Protein AF-A0A2N5ZI52-F1 (afdb_monomer_lite)

Radius of gyration: 26.98 Å; chains: 1; bounding box: 68×23×86 Å

Sequence (279 aa):
MKSDIKTSFKELISFKKKMEFLQNIEIAVKAGRAFNKVAAIAGNAKFKELIDKGYMISEAMMISGHISKKDRDYLLPFENSGRLHEGIISLKQKLQNDHKSIIDLISGLAYPAFLAIAFTIINLAVNLFVYGLTFSGIINAIKSLFFSAIVFFFVFLAFNNIIQKFRKINDTLVVMHNSIITANSFNDMKRILNLRNATDYTSAAVESHLPTTMVTSISSGELSGELESTLKRLISINNQEMMTTMKATTKITGIVIYIIIALIYAAKIFSSWAGMLSF

Foldseek 3Di:
DVVVVVVVVVVVVLLVLLLCLLVLLLVCVVVVHDVLVSVVSSVQPQLNVCVVVVDQNLVSCCVSPSDDPVLSVQQVVCSVVVNSSVSSVVSSVVSVVVVVLVVLVVVLVVVVVVVLVVVLVVLLVVLCVPVPPDPVSVVVSVVLSVVSVVLVVVLVVVLVVVVVVVVVVVVVVCVVLCLLPPVQNPVLVVVLVVCPVDPDSLVSNVVSVHDPVLSVLCVVCVVVVNNVVSSVVVVVVSVVVSVVVSVVVSVVSSVVSVVSSVVSVVVVVVVVVVVVVVD

Secondary structure (DSSP, 8-state):
-HHHHHHHHHHHHHHHHHHHHHHHHHHHHHTT--HHHHHHHTT-HHHHHHHHTT--HHHHHHHTTSS-HHHHHHHHHHHHTT-HHHHHHHHHHHHHHHHHHHHHHHHHHHHHHHHHHHHHHHHHHHHHHHSTT-HHHHHHHHHHHHHHHHHHHHHHHHHHHHHHHHHHHHHHHHHHHHIIIIIIIIHHHHHHHH-TT-S-HHHHHHHTT--HHHHHHHHHHHHTT-HHHHHHHHHHHHHHHHHHHHHHHHHHHHHHHHHHHHHHHHHHHHHHHHHHHT-

Organism: Muiribacterium halophilum (NCBI:txid2053465)

Structure (mmCIF, N/CA/C/O backbone):
data_AF-A0A2N5ZI52-F1
#
_entry.id   AF-A0A2N5ZI52-F1
#
loop_
_atom_site.group_PDB
_atom_site.id
_atom_site.type_symbol
_atom_site.label_atom_id
_atom_site.label_alt_id
_atom_site.label_comp_id
_atom_site.label_asym_id
_atom_site.label_entity_id
_atom_site.label_seq_id
_atom_site.pdbx_PDB_ins_code
_atom_site.Cartn_x
_atom_site.Cartn_y
_atom_site.Cartn_z
_atom_site.occupancy
_atom_site.B_iso_or_equiv
_atom_site.auth_seq_id
_atom_site.auth_comp_id
_atom_site.auth_asym_id
_atom_site.auth_atom_id
_atom_site.pdbx_PDB_model_num
ATOM 1 N N . MET A 1 1 ? 3.326 -8.849 -16.132 1.00 40.06 1 MET A N 1
ATOM 2 C CA . MET A 1 1 ? 3.323 -7.469 -16.689 1.00 40.06 1 MET A CA 1
ATOM 3 C C . MET A 1 1 ? 1.931 -6.927 -17.028 1.00 40.06 1 MET A C 1
ATOM 5 O O . MET A 1 1 ? 1.487 -6.039 -16.314 1.00 40.06 1 MET A O 1
ATOM 9 N N . LYS A 1 2 ? 1.187 -7.430 -18.038 1.00 38.19 2 LYS A N 1
ATOM 10 C CA . LYS A 1 2 ? -0.237 -7.029 -18.221 1.00 38.19 2 LYS A CA 1
ATOM 11 C C . LYS A 1 2 ? -1.103 -7.372 -16.996 1.00 38.19 2 LYS A C 1
ATOM 13 O O . LYS A 1 2 ? -2.087 -6.681 -16.759 1.00 38.19 2 LYS A O 1
ATOM 18 N N . SER A 1 3 ? -0.729 -8.407 -16.234 1.00 41.41 3 SER A N 1
ATOM 19 C CA . SER A 1 3 ? -1.341 -8.752 -14.946 1.00 41.41 3 SER A CA 1
ATOM 20 C C . SER A 1 3 ? -1.108 -7.659 -13.906 1.00 41.41 3 SER A C 1
ATOM 22 O O . SER A 1 3 ? -2.075 -7.139 -13.381 1.00 41.41 3 SER A O 1
ATOM 24 N N . ASP A 1 4 ? 0.139 -7.245 -13.678 1.00 47.56 4 ASP A N 1
ATOM 25 C CA . ASP A 1 4 ? 0.514 -6.449 -12.499 1.00 47.56 4 ASP A CA 1
ATOM 26 C C . ASP A 1 4 ? 0.038 -4.997 -12.599 1.00 47.56 4 ASP A C 1
ATOM 28 O O . ASP A 1 4 ? -0.471 -4.445 -11.629 1.00 47.56 4 ASP A O 1
ATOM 32 N N . ILE A 1 5 ? 0.080 -4.411 -13.801 1.00 53.12 5 ILE A N 1
ATOM 33 C CA . ILE A 1 5 ? -0.480 -3.072 -14.052 1.00 53.12 5 ILE A CA 1
ATOM 34 C C . ILE A 1 5 ? -2.014 -3.097 -13.959 1.00 53.12 5 ILE A C 1
ATOM 36 O O . ILE A 1 5 ? -2.619 -2.176 -13.404 1.00 53.12 5 ILE A O 1
ATOM 40 N N . LYS A 1 6 ? -2.665 -4.166 -14.451 1.00 59.94 6 LYS A N 1
ATOM 41 C CA . LYS A 1 6 ? -4.112 -4.356 -14.250 1.00 59.94 6 LYS A CA 1
ATOM 42 C C . LYS A 1 6 ? -4.449 -4.515 -12.770 1.00 59.94 6 LYS A C 1
ATOM 44 O O . LYS A 1 6 ? -5.477 -3.995 -12.344 1.00 59.94 6 LYS A O 1
ATOM 49 N N . THR A 1 7 ? -3.604 -5.201 -12.001 1.00 64.94 7 THR A N 1
ATOM 50 C CA . THR A 1 7 ? -3.777 -5.363 -10.555 1.00 64.94 7 THR A CA 1
ATOM 51 C C . THR A 1 7 ? -3.717 -4.007 -9.862 1.00 64.94 7 THR A C 1
ATOM 53 O O . THR A 1 7 ? -4.656 -3.681 -9.146 1.00 64.94 7 THR A O 1
ATOM 56 N N . SER A 1 8 ? -2.737 -3.153 -10.177 1.00 66.75 8 SER A N 1
ATOM 57 C CA . SER A 1 8 ? -2.644 -1.810 -9.585 1.00 66.75 8 SER A CA 1
ATOM 58 C C . SER A 1 8 ? -3.844 -0.918 -9.923 1.00 66.75 8 SER A C 1
ATOM 60 O O . SER A 1 8 ? -4.396 -0.275 -9.038 1.00 66.75 8 SER A O 1
ATOM 62 N N . PHE A 1 9 ? -4.335 -0.910 -11.169 1.00 70.00 9 PHE A N 1
ATOM 63 C CA . PHE A 1 9 ? -5.547 -0.145 -11.509 1.00 70.00 9 PHE A CA 1
ATOM 64 C C . PHE A 1 9 ? -6.806 -0.684 -10.820 1.00 70.00 9 PHE A C 1
ATOM 66 O O . PHE A 1 9 ? -7.658 0.084 -10.367 1.00 70.00 9 PHE A O 1
ATOM 73 N N . LYS A 1 10 ? -6.929 -2.010 -10.712 1.00 78.62 10 LYS A N 1
ATOM 74 C CA . LYS A 1 10 ? -8.026 -2.648 -9.980 1.00 78.62 10 LYS A CA 1
ATOM 75 C C . LYS A 1 10 ? -7.961 -2.310 -8.488 1.00 78.62 10 LYS A C 1
ATOM 77 O O . LYS A 1 10 ? -9.002 -2.046 -7.891 1.00 78.62 10 LYS A O 1
ATOM 82 N N . GLU A 1 11 ? -6.764 -2.254 -7.912 1.00 75.44 11 GLU A N 1
ATOM 83 C CA . GLU A 1 11 ? -6.517 -1.812 -6.537 1.00 75.44 11 GLU A CA 1
ATOM 84 C C . GLU A 1 11 ? -6.897 -0.340 -6.334 1.00 75.44 11 GLU A C 1
ATOM 86 O O . GLU A 1 11 ? -7.545 -0.034 -5.338 1.00 75.44 11 GLU A O 1
ATOM 91 N N . LEU A 1 12 ? -6.611 0.554 -7.291 1.00 75.12 12 LEU A N 1
ATOM 92 C CA . LEU A 1 12 ? -7.031 1.966 -7.240 1.00 75.12 12 LEU A CA 1
ATOM 93 C C . LEU A 1 12 ? -8.558 2.116 -7.205 1.00 75.12 12 LEU A C 1
ATOM 95 O O . LEU A 1 12 ? -9.111 2.832 -6.368 1.00 75.12 12 LEU A O 1
ATOM 99 N N . ILE A 1 13 ? -9.257 1.408 -8.094 1.00 81.19 13 ILE A N 1
ATOM 100 C CA . ILE A 1 13 ? -10.726 1.421 -8.136 1.00 81.19 13 ILE A CA 1
ATOM 101 C C . ILE A 1 13 ? -11.299 0.800 -6.855 1.00 81.19 13 ILE A C 1
ATOM 103 O O . ILE A 1 13 ? -12.263 1.319 -6.288 1.00 81.19 13 ILE A O 1
ATOM 107 N N . SER A 1 14 ? -10.697 -0.291 -6.373 1.00 85.38 14 SER A N 1
ATOM 108 C CA . SER A 1 14 ? -11.084 -0.940 -5.119 1.00 85.38 14 SER A CA 1
ATOM 109 C C . SER A 1 14 ? -10.871 -0.025 -3.913 1.00 85.38 14 SER A C 1
ATOM 111 O O . SER A 1 14 ? -11.716 0.005 -3.021 1.00 85.38 14 SER A O 1
ATOM 113 N N . PHE A 1 15 ? -9.779 0.742 -3.888 1.00 84.19 15 PHE A N 1
ATOM 114 C CA . PHE A 1 15 ? -9.484 1.710 -2.840 1.00 84.19 15 PHE A CA 1
ATOM 115 C C . PHE A 1 15 ? -10.550 2.804 -2.785 1.00 84.19 15 PHE A C 1
ATOM 117 O O . PHE A 1 15 ? -11.101 3.058 -1.715 1.00 84.19 15 PHE A O 1
ATOM 124 N N . LYS A 1 16 ? -10.908 3.395 -3.934 1.00 87.38 16 LYS A N 1
ATOM 125 C CA . LYS A 1 16 ? -11.962 4.419 -4.002 1.00 87.38 16 LYS A CA 1
ATOM 126 C C . LYS A 1 16 ? -13.287 3.901 -3.434 1.00 87.38 16 LYS A C 1
ATOM 128 O O . LYS A 1 16 ? -13.849 4.528 -2.541 1.00 87.38 16 LYS A O 1
ATOM 133 N N . LYS A 1 17 ? -13.732 2.718 -3.876 1.00 87.75 17 LYS A N 1
ATOM 134 C CA . LYS A 1 17 ? -14.964 2.080 -3.374 1.00 87.75 17 LYS A CA 1
ATOM 135 C C . LYS A 1 17 ? -14.910 1.813 -1.869 1.00 87.75 17 LYS A C 1
ATOM 137 O O . LYS A 1 17 ? -15.880 2.061 -1.160 1.00 87.75 17 LYS A O 1
ATOM 142 N N . LYS A 1 18 ? -13.766 1.336 -1.369 1.00 88.88 18 LYS A N 1
ATOM 143 C CA . LYS A 1 18 ? -13.543 1.092 0.062 1.00 88.88 18 LYS A CA 1
ATOM 144 C C . LYS A 1 18 ? -13.622 2.383 0.879 1.00 88.88 18 LYS A C 1
ATOM 146 O O . LYS A 1 18 ? -14.243 2.390 1.937 1.00 88.88 18 LYS A O 1
ATOM 151 N N . MET A 1 19 ? -13.037 3.474 0.386 1.00 90.06 19 MET A N 1
ATOM 152 C CA . MET A 1 19 ? -13.082 4.780 1.047 1.00 90.06 19 MET A CA 1
ATOM 153 C C . MET A 1 19 ? -14.486 5.385 1.060 1.00 90.06 19 MET A C 1
ATOM 155 O O . MET A 1 19 ? -14.905 5.889 2.099 1.00 90.06 19 MET A O 1
ATOM 159 N N . GLU A 1 20 ? -15.223 5.302 -0.050 1.00 88.38 20 GLU A N 1
ATOM 160 C CA . GLU A 1 20 ? -16.626 5.737 -0.126 1.00 88.38 20 GLU A CA 1
ATOM 161 C C . GLU A 1 20 ? -17.499 4.952 0.858 1.00 88.38 20 GLU A C 1
ATOM 163 O O . GLU A 1 20 ? -18.271 5.533 1.619 1.00 88.38 20 GLU A O 1
ATOM 168 N N . PHE A 1 21 ? -17.319 3.633 0.923 1.00 88.94 21 PHE A N 1
ATOM 169 C CA . PHE A 1 21 ? -18.036 2.797 1.878 1.00 88.94 21 PHE A CA 1
ATOM 170 C C . PHE A 1 21 ? -17.713 3.154 3.336 1.00 88.94 21 PHE A C 1
ATOM 172 O O . PHE A 1 21 ? -18.626 3.319 4.144 1.00 88.94 21 PHE A O 1
ATOM 179 N N . LEU A 1 22 ? -16.433 3.337 3.676 1.00 87.62 22 LEU A N 1
ATOM 180 C CA . LEU A 1 22 ? -16.022 3.761 5.018 1.00 87.62 22 LEU A CA 1
ATOM 181 C C . LEU A 1 22 ? -16.579 5.143 5.382 1.00 87.62 22 LEU A C 1
ATOM 183 O O . LEU A 1 22 ? -17.011 5.344 6.513 1.00 87.62 22 LEU A O 1
ATOM 187 N N . GLN A 1 23 ? -16.608 6.079 4.429 1.00 89.62 23 GLN A N 1
ATOM 188 C CA . GLN A 1 23 ? -17.207 7.403 4.606 1.00 89.62 23 GLN A CA 1
ATOM 189 C C . GLN A 1 23 ? -18.707 7.304 4.915 1.00 89.62 23 GLN A C 1
ATOM 191 O O . GLN A 1 23 ? -19.198 7.981 5.817 1.00 89.62 23 GLN A O 1
ATOM 196 N N . ASN A 1 24 ? -19.430 6.441 4.200 1.00 86.25 24 ASN A N 1
ATOM 197 C CA . ASN A 1 24 ? -20.860 6.228 4.410 1.00 86.25 24 ASN A CA 1
ATOM 198 C C . ASN A 1 24 ? -21.155 5.630 5.791 1.00 86.25 24 ASN A C 1
ATOM 200 O O . ASN A 1 24 ? -22.082 6.079 6.470 1.00 86.25 24 ASN A O 1
ATOM 204 N N . ILE A 1 25 ? -20.345 4.664 6.237 1.00 85.25 25 ILE A N 1
ATOM 205 C CA . ILE A 1 25 ? -20.469 4.099 7.586 1.00 85.25 25 ILE A CA 1
ATOM 206 C C . ILE A 1 25 ? -20.151 5.161 8.639 1.00 85.25 25 ILE A C 1
ATOM 208 O O . ILE A 1 25 ? -20.913 5.309 9.590 1.00 85.25 25 ILE A O 1
ATOM 212 N N . GLU A 1 26 ? -19.081 5.938 8.466 1.00 86.25 26 GLU A N 1
ATOM 213 C CA . GLU A 1 26 ? -18.709 7.008 9.395 1.00 86.25 26 GLU A CA 1
ATOM 214 C C . GLU A 1 26 ? -19.849 8.014 9.602 1.00 86.25 26 GLU A C 1
ATOM 216 O O . GLU A 1 26 ? -20.199 8.311 10.745 1.00 86.25 26 GLU A O 1
ATOM 221 N N . ILE A 1 27 ? -20.458 8.498 8.511 1.00 83.69 27 ILE A N 1
ATOM 222 C CA . ILE A 1 27 ? -21.592 9.435 8.554 1.00 83.69 27 ILE A CA 1
ATOM 223 C C . ILE A 1 27 ? -22.752 8.832 9.349 1.00 83.69 27 ILE A C 1
ATOM 225 O O . ILE A 1 27 ? -23.375 9.509 10.169 1.00 83.69 27 ILE A O 1
ATOM 229 N N . ALA A 1 28 ? -23.050 7.557 9.114 1.00 82.12 28 ALA A N 1
ATOM 230 C CA . ALA A 1 28 ? -24.196 6.907 9.720 1.00 82.12 28 ALA A CA 1
ATOM 231 C C . ALA A 1 28 ? -23.973 6.579 11.210 1.00 82.12 28 ALA A C 1
ATOM 233 O O . ALA A 1 28 ? -24.890 6.781 12.008 1.00 82.12 28 ALA A O 1
ATOM 234 N N . VAL A 1 29 ? -22.755 6.171 11.593 1.00 82.81 29 VAL A N 1
ATOM 235 C CA . VAL A 1 29 ? -22.349 5.981 12.997 1.00 82.81 29 VAL A CA 1
ATOM 236 C C . VAL A 1 29 ? -22.368 7.316 13.745 1.00 82.81 29 VAL A C 1
ATOM 238 O O . VAL A 1 29 ? -22.944 7.400 14.826 1.00 82.81 29 VAL A O 1
ATOM 241 N N . LYS A 1 30 ? -21.819 8.387 13.153 1.00 82.56 30 LYS A N 1
ATOM 242 C CA . LYS A 1 30 ? -21.813 9.733 13.753 1.00 82.56 30 LYS A CA 1
ATOM 243 C C . LYS A 1 30 ? -23.224 10.275 13.992 1.00 82.56 30 LYS A C 1
ATOM 245 O O . LYS A 1 30 ? -23.462 10.967 14.974 1.00 82.56 30 LYS A O 1
ATOM 250 N N . ALA A 1 31 ? -24.163 9.953 13.106 1.00 78.94 31 ALA A N 1
ATOM 251 C CA . ALA A 1 31 ? -25.555 10.371 13.223 1.00 78.94 31 ALA A CA 1
ATOM 252 C C . ALA A 1 31 ? -26.365 9.565 14.261 1.00 78.94 31 ALA A C 1
ATOM 254 O O . ALA A 1 31 ? -27.578 9.759 14.339 1.00 78.94 31 ALA A O 1
ATOM 255 N N . GLY A 1 32 ? -25.746 8.631 14.999 1.00 72.50 32 GLY A N 1
ATOM 256 C CA . GLY A 1 32 ? -26.434 7.778 15.975 1.00 72.50 32 GLY A CA 1
ATOM 257 C C 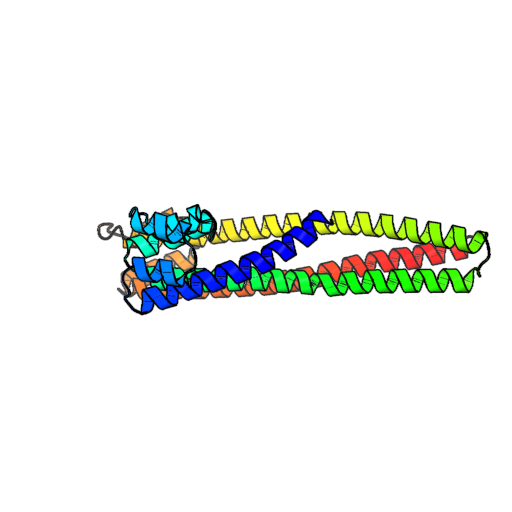. GLY A 1 32 ? -27.552 6.936 15.355 1.00 72.50 32 GLY A C 1
ATOM 258 O O . GLY A 1 32 ? -28.492 6.533 16.039 1.00 72.50 32 GLY A O 1
ATOM 259 N N . ARG A 1 33 ? -27.513 6.718 14.033 1.00 75.50 33 ARG A N 1
ATOM 260 C CA . ARG A 1 33 ? -28.570 5.986 13.336 1.00 75.50 33 ARG A CA 1
ATOM 261 C C . ARG A 1 33 ? -28.465 4.514 13.705 1.00 75.50 33 ARG A C 1
ATOM 263 O O . ARG A 1 33 ? -27.377 3.945 13.678 1.00 75.50 33 ARG A O 1
ATOM 270 N N . ALA A 1 34 ? -29.614 3.888 13.959 1.00 72.75 34 ALA A N 1
ATOM 271 C CA . ALA A 1 34 ? -29.700 2.439 14.094 1.00 72.75 34 ALA A CA 1
ATOM 272 C C . ALA A 1 34 ? -28.990 1.752 12.914 1.00 72.75 34 ALA A C 1
ATOM 274 O O . ALA A 1 34 ? -29.133 2.182 11.762 1.00 72.75 34 ALA A O 1
ATOM 275 N N . PHE A 1 35 ? -28.238 0.689 13.197 1.00 68.06 35 PHE A N 1
ATOM 276 C CA . PHE A 1 35 ? -27.351 0.025 12.237 1.00 68.06 35 PHE A CA 1
ATOM 277 C C . PHE A 1 35 ? -28.049 -0.417 10.940 1.00 68.06 35 PHE A C 1
ATOM 279 O O . PHE A 1 35 ? -27.462 -0.343 9.860 1.00 68.06 35 PHE A O 1
ATOM 286 N N . ASN A 1 36 ? -29.346 -0.715 10.996 1.00 64.31 36 ASN A N 1
ATOM 287 C CA . ASN A 1 36 ? -30.142 -1.081 9.820 1.00 64.31 36 ASN A CA 1
ATOM 288 C C . AS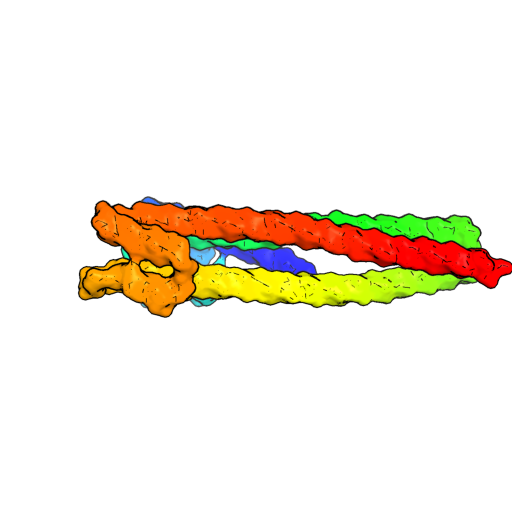N A 1 36 ? -30.249 0.071 8.796 1.00 64.31 36 ASN A C 1
ATOM 290 O O . ASN A 1 36 ? -30.361 -0.168 7.593 1.00 64.31 36 ASN A O 1
ATOM 294 N N . LYS A 1 37 ? -30.157 1.335 9.243 1.00 71.81 37 LYS A N 1
ATOM 295 C CA . LYS A 1 37 ? -30.068 2.512 8.359 1.00 71.81 37 LYS A CA 1
ATOM 296 C C . LYS A 1 37 ? -28.647 2.728 7.830 1.00 71.81 37 LYS A C 1
ATOM 298 O O . LYS A 1 37 ? -28.507 3.176 6.696 1.00 71.81 37 LYS A O 1
ATOM 303 N N . VAL A 1 38 ? -27.611 2.386 8.604 1.00 69.25 38 VAL A N 1
ATOM 304 C CA . VAL A 1 38 ? -26.196 2.435 8.174 1.00 69.25 38 VAL A CA 1
ATOM 305 C C . VAL A 1 38 ? -25.987 1.530 6.961 1.00 69.25 38 VAL A C 1
ATOM 307 O O . VAL A 1 38 ? -25.424 1.953 5.955 1.00 69.25 38 VAL A O 1
ATOM 310 N N . ALA A 1 39 ? -26.508 0.305 7.022 1.00 68.38 39 ALA A N 1
ATOM 311 C CA . ALA A 1 39 ? -26.328 -0.661 5.951 1.00 68.38 39 ALA A CA 1
ATOM 312 C C . ALA A 1 39 ? -27.108 -0.315 4.669 1.00 68.38 39 ALA A C 1
ATOM 314 O O . ALA A 1 39 ? -26.637 -0.597 3.568 1.00 68.38 39 ALA A O 1
ATOM 315 N N . ALA A 1 40 ? -28.255 0.364 4.793 1.00 74.75 40 ALA A N 1
ATOM 316 C CA . ALA A 1 40 ? -28.980 0.910 3.646 1.00 74.75 40 ALA A CA 1
ATOM 317 C C . ALA A 1 40 ? -28.204 2.051 2.957 1.00 74.75 40 ALA A C 1
ATOM 319 O O . ALA A 1 40 ? -28.142 2.095 1.732 1.00 74.75 40 ALA A O 1
ATOM 320 N N . ILE A 1 41 ? -27.564 2.938 3.732 1.00 74.00 41 ILE A N 1
ATOM 321 C CA . ILE A 1 41 ? -26.744 4.051 3.209 1.00 74.00 41 ILE A CA 1
ATOM 322 C C . ILE A 1 41 ? -25.458 3.537 2.555 1.00 74.00 41 ILE A C 1
ATOM 324 O O . ILE A 1 41 ? -24.986 4.096 1.569 1.00 74.00 41 ILE A O 1
ATOM 328 N N . ALA A 1 42 ? -24.903 2.443 3.072 1.00 72.88 42 ALA A N 1
ATOM 329 C CA . ALA A 1 42 ? -23.717 1.816 2.511 1.00 72.88 42 ALA A CA 1
ATOM 330 C C . ALA A 1 42 ? -23.952 1.180 1.123 1.00 72.88 42 ALA A C 1
ATOM 332 O O . ALA A 1 42 ? -22.987 0.811 0.457 1.00 72.88 42 ALA A O 1
ATOM 333 N N . GLY A 1 43 ? -25.212 1.057 0.678 1.00 77.94 43 GLY A N 1
ATOM 334 C CA . GLY A 1 43 ? -25.566 0.597 -0.668 1.00 77.94 43 GLY A CA 1
ATOM 335 C C . GLY A 1 43 ? -25.246 -0.876 -0.937 1.00 77.94 43 GLY A C 1
ATOM 336 O O . GLY A 1 43 ? -25.123 -1.271 -2.094 1.00 77.94 43 GLY A O 1
ATOM 337 N N . ASN A 1 44 ? -25.087 -1.696 0.108 1.00 85.12 44 ASN A N 1
ATOM 338 C CA . ASN A 1 44 ? -24.687 -3.095 -0.025 1.00 85.12 44 ASN A CA 1
ATOM 339 C C . ASN A 1 44 ? -25.671 -4.043 0.679 1.00 85.12 44 ASN A C 1
ATOM 341 O O . ASN A 1 44 ? -25.699 -4.134 1.907 1.00 85.12 44 ASN A O 1
ATOM 345 N N . ALA A 1 45 ? -26.447 -4.788 -0.115 1.00 88.81 45 ALA A N 1
ATOM 346 C CA . ALA A 1 45 ? -27.454 -5.725 0.386 1.00 88.81 45 ALA A CA 1
ATOM 347 C C . ALA A 1 45 ? -26.853 -6.844 1.253 1.00 88.81 45 ALA A C 1
ATOM 349 O O . ALA A 1 45 ? -27.408 -7.166 2.299 1.00 88.81 45 ALA A O 1
ATOM 350 N N . LYS A 1 46 ? -25.685 -7.378 0.867 1.00 92.31 46 LYS A N 1
ATOM 351 C CA . LYS A 1 46 ? -24.994 -8.435 1.619 1.00 92.31 46 LYS A CA 1
ATOM 352 C C . LYS A 1 46 ? -24.514 -7.930 2.980 1.00 92.31 46 LYS A C 1
ATOM 354 O O . LYS A 1 46 ? -24.647 -8.628 3.976 1.00 92.31 46 LYS A O 1
ATOM 359 N N . PHE A 1 47 ? -23.966 -6.715 3.034 1.00 90.69 47 PHE A N 1
ATOM 360 C CA . PHE A 1 47 ? -23.569 -6.087 4.295 1.00 90.69 47 PHE A CA 1
ATOM 361 C C . PHE A 1 47 ? -24.777 -5.899 5.218 1.00 90.69 47 PHE A C 1
ATOM 363 O O . PHE A 1 47 ? -24.707 -6.262 6.386 1.00 90.69 47 PHE A O 1
ATOM 370 N N . LYS A 1 48 ? -25.903 -5.412 4.682 1.00 90.19 48 LYS A N 1
ATOM 371 C CA . LYS A 1 48 ? -27.154 -5.271 5.436 1.00 90.19 48 LYS A CA 1
ATOM 372 C C . LYS A 1 48 ? -27.651 -6.594 6.002 1.00 90.19 48 LYS A C 1
ATOM 374 O O . LYS A 1 48 ? -27.909 -6.666 7.194 1.00 90.19 48 LYS A O 1
ATOM 379 N N . GLU A 1 49 ? -27.717 -7.631 5.176 1.00 92.75 49 GLU A N 1
ATOM 380 C CA . GLU A 1 49 ? -28.148 -8.963 5.602 1.00 92.75 49 GLU A CA 1
ATOM 381 C C . GLU A 1 49 ? -27.302 -9.498 6.771 1.00 92.75 49 GLU A C 1
ATOM 383 O O . GLU A 1 49 ? -27.830 -10.106 7.698 1.00 92.75 49 GLU A O 1
ATOM 388 N N . LEU A 1 50 ? -25.988 -9.251 6.758 1.00 94.25 50 LEU A N 1
ATOM 389 C CA . LEU A 1 50 ? -25.086 -9.663 7.837 1.00 94.25 50 LEU A CA 1
ATOM 390 C C . LEU A 1 50 ? -25.329 -8.869 9.127 1.00 94.25 50 LEU A C 1
ATOM 392 O O . LEU A 1 50 ? -25.345 -9.454 10.206 1.00 94.25 50 LEU A O 1
ATOM 396 N N . ILE A 1 51 ? -25.563 -7.561 9.030 1.00 92.38 51 ILE A N 1
ATOM 397 C CA . ILE A 1 51 ? -25.923 -6.739 10.194 1.00 92.38 51 ILE A CA 1
ATOM 398 C C . ILE A 1 51 ? -27.270 -7.178 10.779 1.00 92.38 51 ILE A C 1
ATOM 400 O O . ILE A 1 51 ? -27.378 -7.343 11.991 1.00 92.38 51 ILE A O 1
ATOM 404 N N . ASP A 1 52 ? -28.268 -7.445 9.931 1.00 89.50 52 ASP A N 1
ATOM 405 C CA . ASP A 1 52 ? -29.593 -7.918 10.353 1.00 89.50 52 ASP A CA 1
ATOM 406 C C . ASP A 1 52 ? -29.510 -9.295 11.051 1.00 89.50 52 ASP A C 1
ATOM 408 O O . ASP A 1 52 ? -30.299 -9.594 11.945 1.00 89.50 52 ASP A O 1
ATOM 412 N N . LYS A 1 53 ? -28.509 -10.115 10.699 1.00 94.06 53 LYS A N 1
ATOM 413 C CA . LYS A 1 53 ? -28.174 -11.388 11.366 1.00 94.06 53 LYS A CA 1
ATOM 414 C C . LYS A 1 53 ? -27.416 -11.222 12.694 1.00 94.06 53 LYS A C 1
ATOM 416 O O . LYS A 1 53 ? -27.091 -12.224 13.325 1.00 94.06 53 LYS A O 1
ATOM 421 N N . GLY A 1 54 ? -27.117 -9.993 13.117 1.00 94.12 54 GLY A N 1
ATOM 422 C CA . GLY A 1 54 ? -26.426 -9.701 14.375 1.00 94.12 54 GLY A CA 1
ATOM 423 C C . GLY A 1 54 ? -24.903 -9.832 14.313 1.00 94.12 54 GLY A C 1
ATOM 424 O O . GLY A 1 54 ? -24.256 -9.881 15.358 1.00 94.12 54 GLY A O 1
ATOM 425 N N . TYR A 1 55 ? -24.307 -9.890 13.117 1.00 93.62 55 TYR A N 1
ATOM 426 C CA . TYR A 1 55 ? -22.850 -9.851 13.003 1.00 93.62 55 TYR A CA 1
ATOM 427 C C . TYR A 1 55 ? -22.311 -8.484 13.427 1.00 93.62 55 TYR A C 1
ATOM 429 O O . TYR A 1 55 ? -22.900 -7.441 13.138 1.00 93.62 55 TYR A O 1
ATOM 437 N N . MET A 1 56 ? -21.126 -8.500 14.037 1.00 93.88 56 MET A N 1
ATOM 438 C CA . MET A 1 56 ? -20.317 -7.300 14.234 1.00 93.88 56 MET A CA 1
ATOM 439 C C . MET A 1 56 ? -20.059 -6.606 12.890 1.00 93.88 56 MET A C 1
ATOM 441 O O . MET A 1 56 ? -19.849 -7.259 11.866 1.00 93.88 56 MET A O 1
ATOM 445 N N . ILE A 1 57 ? -20.034 -5.278 12.889 1.00 92.62 57 ILE A N 1
ATOM 446 C CA . ILE A 1 57 ? -19.770 -4.439 11.724 1.00 92.62 57 ILE A CA 1
ATOM 447 C C . ILE A 1 57 ? -18.442 -4.802 11.089 1.00 92.62 57 ILE A C 1
ATOM 449 O O . ILE A 1 57 ? -18.402 -5.025 9.882 1.00 92.62 57 ILE A O 1
ATOM 453 N N . SER A 1 58 ? -17.367 -4.902 11.870 1.00 94.25 58 SER A N 1
ATOM 454 C CA . SER A 1 58 ? -16.050 -5.257 11.335 1.00 94.25 58 SER A CA 1
ATOM 455 C C . SER A 1 58 ? -16.081 -6.603 10.594 1.00 94.25 58 SER A C 1
ATOM 457 O O . SER A 1 58 ? -15.548 -6.716 9.486 1.00 94.25 58 SER A O 1
ATOM 459 N N . GLU A 1 59 ? -16.774 -7.600 11.146 1.00 95.81 59 GLU A N 1
ATOM 460 C CA . GLU A 1 59 ? -16.952 -8.921 10.538 1.00 95.81 59 GLU A CA 1
ATOM 461 C C . GLU A 1 59 ? -17.817 -8.850 9.270 1.00 95.81 59 GLU A C 1
ATOM 463 O O . GLU A 1 59 ? -17.438 -9.361 8.213 1.00 95.81 59 GLU A O 1
ATOM 468 N N . ALA A 1 60 ? -18.943 -8.135 9.325 1.00 94.81 60 ALA A N 1
ATOM 469 C CA . ALA A 1 60 ? -19.832 -7.940 8.188 1.00 94.81 60 ALA A CA 1
ATOM 470 C C . ALA A 1 60 ? -19.132 -7.212 7.023 1.00 94.81 60 ALA A C 1
ATOM 472 O O . ALA A 1 60 ? -19.312 -7.574 5.855 1.00 94.81 60 ALA A O 1
ATOM 473 N N . MET A 1 61 ? -18.283 -6.220 7.310 1.00 93.44 61 MET A N 1
ATOM 474 C CA . MET A 1 61 ? -17.471 -5.513 6.310 1.00 93.44 61 MET A CA 1
ATOM 475 C C . MET A 1 61 ? -16.451 -6.448 5.640 1.00 93.44 61 MET A C 1
ATOM 477 O O . MET A 1 61 ? -16.186 -6.323 4.441 1.00 93.44 61 MET A O 1
ATOM 481 N N . MET A 1 62 ? -15.885 -7.397 6.389 1.00 95.69 62 MET A N 1
ATOM 482 C CA . MET A 1 62 ? -14.954 -8.391 5.852 1.00 95.69 62 MET A CA 1
ATOM 483 C C . MET A 1 62 ? -15.678 -9.422 4.978 1.00 95.69 62 MET A C 1
ATOM 485 O O . MET A 1 62 ? -15.280 -9.643 3.835 1.00 95.69 62 MET A O 1
ATOM 489 N N . ILE A 1 63 ? -16.773 -10.016 5.465 1.00 94.56 63 ILE A N 1
ATOM 490 C CA . ILE A 1 63 ? -17.546 -11.039 4.734 1.00 94.56 63 ILE A CA 1
ATOM 491 C C . ILE A 1 63 ? -18.185 -10.453 3.461 1.00 94.56 63 ILE A C 1
ATOM 493 O O . ILE A 1 63 ? -18.312 -11.132 2.433 1.00 94.56 63 ILE A O 1
ATOM 497 N N . SER A 1 64 ? -18.570 -9.174 3.489 1.00 92.06 64 SER A N 1
ATOM 498 C CA . SER A 1 64 ? -19.037 -8.445 2.302 1.00 92.06 64 SER A CA 1
ATOM 499 C C . SER A 1 64 ? -17.909 -8.062 1.332 1.00 92.06 64 SER A C 1
ATOM 501 O O . SER A 1 64 ? -18.189 -7.574 0.238 1.00 92.06 64 SER A O 1
ATOM 503 N N . GLY A 1 65 ? -16.641 -8.300 1.685 1.00 90.56 65 GLY A N 1
ATOM 504 C CA . GLY A 1 65 ? -15.471 -8.069 0.833 1.00 90.56 65 GLY A CA 1
ATOM 505 C C . GLY A 1 65 ? -15.022 -6.609 0.748 1.00 90.56 65 GLY A C 1
ATOM 506 O O . GLY A 1 65 ? -14.321 -6.243 -0.192 1.00 90.56 65 GLY A O 1
ATOM 507 N N . HIS A 1 66 ? -15.450 -5.757 1.680 1.00 90.69 66 HIS A N 1
ATOM 508 C CA . HIS A 1 66 ? -15.155 -4.318 1.646 1.00 90.69 66 HIS A CA 1
ATOM 509 C C . HIS A 1 66 ? -13.844 -3.998 2.353 1.00 90.69 66 HIS A C 1
ATOM 511 O O . HIS A 1 66 ? -13.149 -3.044 2.001 1.00 90.69 66 HIS A O 1
ATOM 517 N N . ILE A 1 67 ? -13.476 -4.820 3.332 1.00 91.88 67 ILE A N 1
ATOM 518 C CA . ILE A 1 67 ? -12.204 -4.719 4.037 1.00 91.88 67 ILE A CA 1
ATOM 519 C C . ILE A 1 67 ? -11.503 -6.074 4.078 1.00 91.88 67 ILE A C 1
ATOM 521 O O . ILE A 1 67 ? -12.131 -7.123 3.940 1.00 91.88 67 ILE A O 1
ATOM 525 N N . SER A 1 68 ? -10.182 -6.048 4.244 1.00 91.19 68 SER A N 1
ATOM 526 C CA . SER A 1 68 ? -9.402 -7.272 4.418 1.00 91.19 68 SER A CA 1
ATOM 527 C C . SER A 1 68 ? -9.532 -7.801 5.849 1.00 91.19 68 SER A C 1
ATOM 529 O O . SER A 1 68 ? -9.905 -7.060 6.759 1.00 91.19 68 SER A O 1
ATOM 531 N N . LYS A 1 69 ? -9.138 -9.060 6.077 1.00 91.25 69 LYS A N 1
ATOM 532 C CA . LYS A 1 69 ? -9.047 -9.634 7.431 1.00 91.25 69 LYS A CA 1
ATOM 533 C C . LYS A 1 69 ? -8.169 -8.788 8.363 1.00 91.25 69 LYS A C 1
ATOM 535 O O . LYS A 1 69 ? -8.548 -8.535 9.497 1.00 91.25 69 LYS A O 1
ATOM 540 N N . LYS A 1 70 ? -7.048 -8.263 7.855 1.00 84.81 70 LYS A N 1
ATOM 541 C CA . LYS A 1 70 ? -6.144 -7.385 8.616 1.00 84.81 70 LYS A CA 1
ATOM 542 C C . LYS A 1 70 ? -6.838 -6.100 9.078 1.00 84.81 70 LYS A C 1
ATOM 544 O O . LYS A 1 70 ? -6.638 -5.656 10.201 1.00 84.81 70 LYS A O 1
ATOM 549 N N . ASP A 1 71 ? -7.653 -5.503 8.214 1.00 90.88 71 ASP A N 1
ATOM 550 C CA . ASP A 1 71 ? -8.404 -4.290 8.554 1.00 90.88 71 ASP A CA 1
ATOM 551 C C . ASP A 1 71 ? -9.554 -4.587 9.529 1.00 90.88 71 ASP A C 1
ATOM 553 O O . ASP A 1 71 ? -9.874 -3.754 10.373 1.00 90.88 71 ASP A O 1
ATOM 557 N N . ARG A 1 72 ? -10.157 -5.781 9.442 1.00 94.19 72 ARG A N 1
ATOM 558 C CA . ARG A 1 72 ? -11.135 -6.271 10.424 1.00 94.19 72 ARG A CA 1
ATOM 559 C C . ARG A 1 72 ? -10.495 -6.387 11.798 1.00 94.19 72 ARG A C 1
ATOM 561 O O . ARG A 1 72 ? -11.014 -5.825 12.757 1.00 94.19 72 ARG A O 1
ATOM 568 N N . ASP A 1 73 ? -9.351 -7.062 11.877 1.00 84.94 73 ASP A N 1
ATOM 569 C CA . ASP A 1 73 ? -8.607 -7.252 13.126 1.00 84.94 73 ASP A CA 1
ATOM 570 C C . ASP A 1 73 ? -8.183 -5.899 13.736 1.00 84.94 73 ASP A C 1
ATOM 572 O O . ASP A 1 73 ? -8.162 -5.745 14.954 1.00 84.94 73 ASP A O 1
ATOM 576 N N . TYR A 1 74 ? -7.932 -4.886 12.897 1.00 84.81 74 TYR A N 1
ATOM 577 C CA . TYR A 1 74 ? -7.676 -3.511 13.329 1.00 84.81 74 TYR A CA 1
ATOM 578 C C . TYR A 1 74 ? -8.910 -2.817 13.938 1.00 84.81 74 TYR A C 1
ATOM 580 O O . TYR A 1 74 ? -8.777 -2.075 14.909 1.00 84.81 74 TYR A O 1
ATOM 588 N N . LEU A 1 75 ? -10.111 -3.046 13.393 1.00 90.31 75 LEU A N 1
ATOM 589 C CA . LEU A 1 75 ? -11.357 -2.431 13.874 1.00 90.31 75 LEU A CA 1
ATOM 590 C C . LEU A 1 75 ? -11.943 -3.115 15.113 1.00 90.31 75 LEU A C 1
ATOM 592 O O . LEU A 1 75 ? -12.586 -2.446 15.923 1.00 90.31 75 LEU A O 1
ATOM 596 N N . LEU A 1 76 ? -11.715 -4.419 15.277 1.00 89.19 76 LEU A N 1
ATOM 597 C CA . LEU A 1 76 ? -12.328 -5.237 16.327 1.00 89.19 76 LEU A CA 1
ATOM 598 C C . LEU A 1 76 ? -12.202 -4.630 17.745 1.00 89.19 76 LEU A C 1
ATOM 600 O O . LEU A 1 76 ? -13.204 -4.571 18.459 1.00 89.19 76 LEU A O 1
ATOM 604 N N . PRO A 1 77 ? -11.041 -4.086 18.171 1.00 80.62 77 PRO A N 1
ATOM 605 C CA . PRO A 1 77 ? -10.912 -3.480 19.496 1.00 80.62 77 PRO A CA 1
ATOM 606 C C . PRO A 1 77 ? -11.718 -2.184 19.672 1.00 80.62 77 PRO A C 1
ATOM 608 O O . PRO A 1 77 ? -12.100 -1.850 20.793 1.00 80.62 77 PRO A O 1
ATOM 611 N N . PHE A 1 78 ? -11.945 -1.425 18.597 1.00 89.88 78 PHE A N 1
ATOM 612 C CA . PHE A 1 78 ? -12.765 -0.208 18.628 1.00 89.88 78 PHE A CA 1
ATOM 613 C C . PHE A 1 78 ? -14.244 -0.554 18.713 1.00 89.88 78 PHE A C 1
ATOM 615 O O . PHE A 1 78 ? -14.996 0.106 19.421 1.00 89.88 78 PHE A O 1
ATOM 622 N N . GLU A 1 79 ? -14.649 -1.616 18.025 1.00 91.31 79 GLU A N 1
ATOM 623 C CA . GLU A 1 79 ? -16.015 -2.111 18.085 1.00 91.31 79 GLU A CA 1
ATOM 624 C C . GLU A 1 79 ? -16.358 -2.647 19.480 1.00 91.31 79 GLU A C 1
ATOM 626 O O . GLU A 1 79 ? -17.331 -2.198 20.081 1.00 91.31 79 GLU A O 1
ATOM 631 N N . ASN A 1 80 ? -15.491 -3.490 20.052 1.00 88.12 80 ASN A N 1
ATOM 632 C CA . ASN A 1 80 ? -15.663 -4.037 21.403 1.00 88.12 80 ASN A CA 1
ATOM 633 C C . ASN A 1 80 ? -15.687 -2.967 22.507 1.00 88.12 80 ASN A C 1
ATOM 635 O O . ASN A 1 80 ? -16.234 -3.203 23.578 1.00 88.12 80 ASN A O 1
ATOM 639 N N . SER A 1 81 ? -15.089 -1.797 22.266 1.00 83.94 81 SER A N 1
ATOM 640 C CA . SER A 1 81 ? -15.060 -0.679 23.221 1.00 83.94 81 SER A CA 1
ATOM 641 C C . SER A 1 81 ? -16.139 0.377 22.965 1.00 83.94 81 SER A C 1
ATOM 643 O O . SER A 1 81 ? -16.138 1.414 23.624 1.00 83.94 81 SER A O 1
ATOM 645 N N . GLY A 1 82 ? -17.033 0.164 21.992 1.00 88.38 82 GLY A N 1
ATOM 646 C CA . GLY A 1 82 ? -18.042 1.156 21.603 1.00 88.38 82 GLY A CA 1
ATOM 647 C C . GLY A 1 82 ? -17.467 2.407 20.921 1.00 88.38 82 GLY A C 1
ATOM 648 O O . GLY A 1 82 ? -18.196 3.360 20.660 1.00 88.38 82 GLY A O 1
ATOM 649 N N . ARG A 1 83 ? -16.173 2.414 20.578 1.00 88.00 83 ARG A N 1
ATOM 650 C CA . ARG A 1 83 ? -15.450 3.521 19.922 1.00 88.00 83 ARG A CA 1
ATOM 651 C C . ARG A 1 83 ? -15.299 3.300 18.417 1.00 88.00 83 ARG A C 1
ATOM 653 O O . ARG A 1 83 ? -14.329 3.743 17.801 1.00 88.00 83 ARG A O 1
ATOM 660 N N . LEU A 1 84 ? -16.259 2.611 17.800 1.00 89.38 84 LEU A N 1
ATOM 661 C CA . LEU A 1 84 ? -16.197 2.218 16.390 1.00 89.38 84 LEU A CA 1
ATOM 662 C C . LEU A 1 84 ? -16.004 3.415 15.445 1.00 89.38 84 LEU A C 1
ATOM 664 O O . LEU A 1 84 ? -15.280 3.303 14.459 1.00 89.38 84 LEU A O 1
ATOM 668 N N . HIS A 1 85 ? -16.602 4.568 15.760 1.00 88.56 85 HIS A N 1
ATOM 669 C CA . HIS A 1 85 ? -16.432 5.798 14.981 1.00 88.56 85 HIS A CA 1
ATOM 670 C C . HIS A 1 85 ? -14.955 6.193 14.835 1.00 88.56 85 HIS A C 1
ATOM 672 O O . HIS A 1 85 ? -14.481 6.437 13.726 1.00 88.56 85 HIS A O 1
ATOM 678 N N . GLU A 1 86 ? -14.214 6.189 15.943 1.00 81.75 86 GLU A N 1
ATOM 67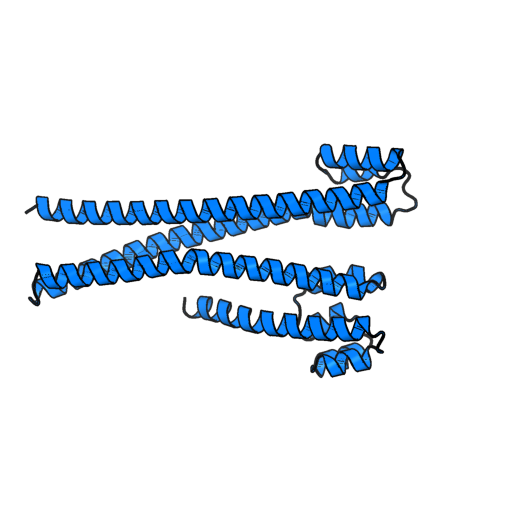9 C CA . GLU A 1 86 ? -12.787 6.509 15.955 1.00 81.75 86 GLU A CA 1
ATOM 680 C C . GLU A 1 86 ? -11.971 5.457 15.202 1.00 81.75 86 GLU A C 1
ATOM 682 O O . GLU A 1 86 ? -11.064 5.803 14.446 1.00 81.75 86 GLU A O 1
ATOM 687 N N . GLY A 1 87 ? -12.333 4.178 15.350 1.00 86.06 87 GLY A N 1
ATOM 688 C CA . GLY A 1 87 ? -11.711 3.082 14.608 1.00 86.06 87 GLY A CA 1
ATOM 689 C C . GLY A 1 87 ? -11.853 3.248 13.096 1.00 86.06 87 GLY A C 1
ATOM 690 O O . GLY A 1 87 ? -10.883 3.070 12.361 1.00 86.06 87 GLY A O 1
ATOM 691 N N . ILE A 1 88 ? -13.036 3.656 12.625 1.00 90.31 88 ILE A N 1
ATOM 692 C CA . ILE A 1 88 ? -13.292 3.927 11.204 1.00 90.31 88 ILE A CA 1
ATOM 693 C C . ILE A 1 88 ? -12.469 5.123 10.717 1.00 90.31 88 ILE A C 1
ATOM 695 O O . ILE A 1 88 ? -11.842 5.025 9.662 1.00 90.31 88 ILE A O 1
ATOM 699 N N . ILE A 1 89 ? -12.428 6.229 11.473 1.00 84.62 89 ILE A N 1
ATOM 700 C CA . ILE A 1 89 ? -11.608 7.403 11.128 1.00 84.62 89 ILE A CA 1
ATOM 701 C C . ILE A 1 89 ? -10.131 7.006 11.021 1.00 84.62 89 ILE A C 1
ATOM 703 O O . ILE A 1 89 ? -9.472 7.320 10.027 1.00 84.62 89 ILE A O 1
ATOM 707 N N . SER A 1 90 ? -9.623 6.268 12.008 1.00 81.00 90 SER A N 1
ATOM 708 C CA . SER A 1 90 ? -8.225 5.845 12.042 1.00 81.00 90 SER A CA 1
ATOM 709 C C . SER A 1 90 ? -7.893 4.872 10.904 1.00 81.00 90 SER A C 1
ATOM 711 O O . SER A 1 90 ? -6.879 5.034 10.221 1.00 81.00 90 SER A O 1
ATOM 713 N N . LEU A 1 91 ? -8.796 3.932 10.595 1.00 88.12 91 LEU A N 1
ATOM 714 C CA . LEU A 1 91 ? -8.649 3.038 9.447 1.00 88.12 91 LEU A CA 1
ATOM 715 C C . LEU A 1 91 ? -8.648 3.810 8.121 1.00 88.12 91 LEU A C 1
ATOM 717 O O . LEU A 1 91 ? -7.827 3.520 7.252 1.00 88.12 91 LEU A O 1
ATOM 721 N N . LYS A 1 92 ? -9.528 4.805 7.949 1.00 90.25 92 LYS A N 1
ATOM 722 C CA . LYS A 1 92 ? -9.543 5.662 6.753 1.00 90.25 92 LYS A CA 1
ATOM 723 C C . LYS A 1 92 ? -8.219 6.392 6.578 1.00 90.25 92 LYS A C 1
ATOM 725 O O . LYS A 1 92 ? -7.663 6.365 5.484 1.00 90.25 92 LYS A O 1
ATOM 730 N N . GLN A 1 93 ? -7.701 6.997 7.644 1.00 84.12 93 GLN A N 1
ATOM 731 C CA . GLN A 1 93 ? -6.426 7.709 7.602 1.00 84.12 93 GLN A CA 1
ATOM 732 C C . GLN A 1 93 ? -5.267 6.761 7.275 1.00 84.12 93 GLN A C 1
ATOM 734 O O . GLN A 1 93 ? -4.442 7.069 6.416 1.00 84.12 93 GLN A O 1
ATOM 739 N N . LYS A 1 94 ? -5.243 5.570 7.886 1.00 85.31 94 LYS A N 1
ATOM 740 C CA . LYS A 1 94 ? -4.272 4.522 7.558 1.00 85.31 94 LYS A CA 1
ATOM 741 C C . LYS A 1 94 ? -4.338 4.142 6.076 1.00 85.31 94 LYS A C 1
ATOM 743 O O . LYS A 1 94 ? -3.315 4.146 5.403 1.00 85.31 94 LYS A O 1
ATOM 748 N N . LEU A 1 95 ? -5.529 3.853 5.553 1.00 85.44 95 LEU A N 1
ATOM 749 C CA . LEU A 1 95 ? -5.707 3.472 4.150 1.00 85.44 95 LEU A CA 1
ATOM 750 C C . LEU A 1 95 ? -5.321 4.609 3.194 1.00 85.44 95 LEU A C 1
ATOM 752 O O . LEU A 1 95 ? -4.717 4.346 2.160 1.00 85.44 95 LEU A O 1
ATOM 756 N N . GLN A 1 96 ? -5.625 5.865 3.533 1.00 85.38 96 GLN A N 1
ATOM 757 C CA . GLN A 1 96 ? -5.183 7.033 2.765 1.00 85.38 96 GLN A CA 1
ATOM 758 C C . GLN A 1 96 ? -3.661 7.166 2.742 1.00 85.38 96 GLN A C 1
ATOM 760 O O . GLN A 1 96 ? -3.101 7.450 1.686 1.00 85.38 96 GLN A O 1
ATOM 765 N N . ASN A 1 97 ? -2.995 6.934 3.873 1.00 79.38 97 ASN A N 1
ATOM 766 C CA . ASN A 1 97 ? -1.537 6.945 3.945 1.00 79.38 97 ASN A CA 1
ATOM 767 C C . ASN A 1 97 ? -0.935 5.814 3.101 1.00 79.38 97 ASN A C 1
ATOM 769 O O . ASN A 1 97 ? -0.071 6.085 2.269 1.00 79.38 97 ASN A O 1
ATOM 773 N N . ASP A 1 98 ? -1.451 4.587 3.241 1.00 77.31 98 ASP A N 1
ATOM 774 C CA . ASP A 1 98 ? -1.034 3.421 2.450 1.00 77.31 98 ASP A CA 1
ATOM 775 C C . ASP A 1 98 ? -1.190 3.711 0.942 1.00 77.31 98 ASP A C 1
ATOM 777 O O . ASP A 1 98 ? -0.283 3.486 0.139 1.00 77.31 98 ASP A O 1
ATOM 781 N N . HIS A 1 99 ? -2.329 4.287 0.550 1.00 81.38 99 HIS A N 1
ATOM 782 C CA . HIS A 1 99 ? -2.621 4.644 -0.833 1.00 81.38 99 HIS A CA 1
ATOM 783 C C . HIS A 1 99 ? -1.730 5.772 -1.367 1.00 81.38 99 HIS A C 1
ATOM 785 O O . HIS A 1 99 ? -1.232 5.679 -2.490 1.00 81.38 99 HIS A O 1
ATOM 791 N N . LYS A 1 100 ? -1.480 6.808 -0.559 1.00 79.38 100 LYS A N 1
ATOM 792 C CA . LYS A 1 100 ? -0.554 7.887 -0.904 1.00 79.38 100 LYS A CA 1
ATOM 793 C C . LYS A 1 100 ? 0.855 7.345 -1.125 1.00 79.38 100 LYS A C 1
ATOM 795 O O . LYS A 1 100 ? 1.463 7.677 -2.132 1.00 79.38 100 LYS A O 1
ATOM 800 N N . SER A 1 101 ? 1.339 6.451 -0.261 1.00 74.56 101 SER A N 1
ATOM 801 C CA . SER A 1 101 ? 2.641 5.802 -0.448 1.00 74.56 101 SER A CA 1
ATOM 802 C C . SER A 1 101 ? 2.718 5.001 -1.751 1.00 74.56 101 SER A C 1
ATOM 804 O O . SER A 1 101 ? 3.754 5.015 -2.412 1.00 74.56 101 SER A O 1
ATOM 806 N N . ILE A 1 102 ? 1.630 4.343 -2.164 1.00 73.75 102 ILE A N 1
ATOM 807 C CA . ILE A 1 102 ? 1.568 3.651 -3.461 1.00 73.75 102 ILE A CA 1
ATOM 808 C C . ILE A 1 102 ? 1.623 4.651 -4.623 1.00 73.75 102 ILE A C 1
ATOM 810 O O . ILE A 1 102 ? 2.368 4.421 -5.572 1.00 73.75 102 ILE A O 1
ATOM 814 N N . ILE A 1 103 ? 0.874 5.757 -4.562 1.00 74.88 103 ILE A N 1
ATOM 815 C CA . ILE A 1 103 ? 0.915 6.805 -5.596 1.00 74.88 103 ILE A CA 1
ATOM 816 C C . ILE A 1 103 ? 2.308 7.433 -5.681 1.00 74.88 103 ILE A C 1
ATOM 818 O O . ILE A 1 103 ? 2.844 7.572 -6.780 1.00 74.88 103 ILE A O 1
ATOM 822 N N . ASP A 1 104 ? 2.908 7.782 -4.545 1.00 75.00 104 ASP A N 1
ATOM 823 C CA . ASP A 1 104 ? 4.256 8.352 -4.465 1.00 75.00 104 ASP A CA 1
ATOM 824 C C . ASP A 1 104 ? 5.290 7.379 -5.064 1.00 75.00 104 ASP A C 1
ATOM 826 O O . ASP A 1 104 ? 6.186 7.783 -5.803 1.00 75.00 104 ASP A O 1
ATOM 830 N N . LEU A 1 105 ? 5.125 6.071 -4.837 1.00 69.12 105 LEU A N 1
ATOM 831 C CA . LEU A 1 105 ? 5.966 5.044 -5.449 1.00 69.12 105 LEU A CA 1
ATOM 832 C C . LEU A 1 105 ? 5.736 4.921 -6.964 1.00 69.12 105 LEU A C 1
ATOM 834 O O . LEU A 1 105 ? 6.701 4.887 -7.722 1.00 69.12 105 LEU A O 1
ATOM 838 N N . ILE A 1 106 ? 4.484 4.880 -7.431 1.00 72.31 106 ILE A N 1
ATOM 839 C CA . ILE A 1 106 ? 4.165 4.794 -8.868 1.00 72.31 106 ILE A CA 1
ATOM 840 C C . ILE A 1 106 ? 4.686 6.028 -9.609 1.00 72.31 106 ILE A C 1
ATOM 842 O O . ILE A 1 106 ? 5.330 5.894 -10.646 1.00 72.31 106 ILE A O 1
ATOM 846 N N . SER A 1 107 ? 4.434 7.224 -9.079 1.00 73.00 107 SER A N 1
ATOM 847 C CA . SER A 1 107 ? 4.903 8.487 -9.659 1.00 73.00 107 SER A CA 1
ATOM 848 C C . SER A 1 107 ? 6.430 8.582 -9.662 1.00 73.00 107 SER A C 1
ATOM 850 O O . SER A 1 107 ? 7.009 8.965 -10.680 1.00 73.00 107 SER A O 1
ATOM 852 N N . GLY A 1 108 ? 7.088 8.126 -8.590 1.00 69.94 108 GLY A N 1
ATOM 853 C CA . GLY A 1 108 ? 8.545 8.011 -8.523 1.00 69.94 108 GLY A CA 1
ATOM 854 C C . GLY A 1 108 ? 9.141 7.064 -9.572 1.00 69.94 108 GLY A C 1
ATOM 855 O O . GLY A 1 108 ? 10.273 7.271 -10.003 1.00 69.94 108 GLY A O 1
ATOM 856 N N . LEU A 1 109 ? 8.383 6.062 -10.032 1.00 67.06 109 LEU A N 1
ATOM 857 C CA . LEU A 1 109 ? 8.791 5.127 -11.091 1.00 67.06 109 LEU A CA 1
ATOM 858 C C . LEU A 1 109 ? 8.385 5.564 -12.500 1.00 67.06 109 LEU A C 1
ATOM 860 O O . LEU A 1 109 ? 9.050 5.196 -13.472 1.00 67.06 109 LEU A O 1
ATOM 864 N N . ALA A 1 110 ? 7.315 6.348 -12.624 1.00 71.56 110 ALA A N 1
ATOM 865 C CA . ALA A 1 110 ? 6.782 6.783 -13.908 1.00 71.56 110 ALA A CA 1
ATOM 866 C C . ALA A 1 110 ? 7.799 7.624 -14.690 1.00 71.56 110 ALA A C 1
ATOM 868 O O . ALA A 1 110 ? 7.982 7.404 -15.887 1.00 71.56 110 ALA A O 1
ATOM 869 N N . TYR A 1 111 ? 8.501 8.541 -14.018 1.00 72.62 111 TYR A N 1
ATOM 870 C CA . TYR A 1 111 ? 9.486 9.405 -14.670 1.00 72.62 111 TYR A CA 1
ATOM 871 C C . TYR A 1 111 ? 10.719 8.637 -15.192 1.00 72.62 111 TYR A C 1
ATOM 873 O O . TYR A 1 111 ? 11.025 8.759 -16.379 1.00 72.62 111 TYR A O 1
ATOM 881 N N . PRO A 1 112 ? 11.387 7.772 -14.398 1.00 69.94 112 PRO A N 1
ATOM 882 C CA . PRO A 1 112 ? 12.436 6.888 -14.909 1.00 69.94 112 PRO A CA 1
ATOM 883 C C . PRO A 1 112 ? 11.996 6.007 -16.086 1.00 69.94 112 PRO A C 1
ATOM 885 O O . PRO A 1 112 ? 12.740 5.854 -17.056 1.00 69.94 112 PRO A O 1
ATOM 888 N N . ALA A 1 113 ? 10.782 5.448 -16.027 1.00 70.56 113 ALA A N 1
ATOM 889 C CA . ALA A 1 113 ? 10.240 4.637 -17.113 1.00 70.56 113 ALA A CA 1
ATOM 890 C C . ALA A 1 113 ? 10.024 5.466 -18.390 1.00 70.56 113 ALA A C 1
ATOM 892 O O . ALA A 1 113 ? 10.408 5.033 -19.476 1.00 70.56 113 ALA A O 1
ATOM 893 N N . PHE A 1 114 ? 9.467 6.673 -18.258 1.00 74.50 114 PHE A N 1
ATOM 894 C CA . PHE A 1 114 ? 9.302 7.613 -19.366 1.00 74.50 114 PHE A CA 1
ATOM 895 C C . PHE A 1 114 ? 10.646 7.981 -20.004 1.00 74.50 114 PHE A C 1
ATOM 897 O O . PHE A 1 114 ? 10.783 7.887 -21.224 1.00 74.50 114 PHE A O 1
ATOM 904 N N . LEU A 1 115 ? 11.657 8.321 -19.195 1.00 74.62 115 LEU A N 1
ATOM 905 C CA . LEU A 1 115 ? 13.005 8.605 -19.689 1.00 74.62 115 LEU A CA 1
ATOM 906 C C . LEU A 1 115 ? 13.581 7.415 -20.459 1.00 74.62 115 LEU A C 1
ATOM 908 O O . LEU A 1 115 ? 14.101 7.596 -21.556 1.00 74.62 115 LEU A O 1
ATOM 912 N N . ALA A 1 116 ? 13.455 6.195 -19.933 1.00 71.75 116 ALA A N 1
ATOM 913 C CA . ALA A 1 116 ? 13.959 5.004 -20.610 1.00 71.75 116 ALA A CA 1
ATOM 914 C C . ALA A 1 116 ? 13.309 4.781 -21.988 1.00 71.75 116 ALA A C 1
ATOM 916 O O . ALA A 1 116 ? 13.998 4.443 -22.955 1.00 71.75 116 ALA A O 1
ATOM 917 N N . ILE A 1 117 ? 11.999 5.019 -22.100 1.00 74.50 117 ILE A N 1
ATOM 918 C CA . ILE A 1 117 ? 11.278 4.953 -23.378 1.00 74.50 117 ILE A CA 1
ATOM 919 C C . ILE A 1 117 ? 11.781 6.045 -24.329 1.00 74.50 117 ILE A C 1
ATOM 921 O O . ILE A 1 117 ? 12.154 5.736 -25.461 1.00 74.50 117 ILE A O 1
ATOM 925 N N . ALA A 1 118 ? 11.854 7.297 -23.868 1.00 76.44 118 ALA A N 1
ATOM 926 C CA . ALA A 1 118 ? 12.319 8.425 -24.674 1.00 76.44 118 ALA A CA 1
ATOM 927 C C . ALA A 1 118 ? 13.739 8.192 -25.217 1.00 76.44 118 ALA A C 1
ATOM 929 O O . ALA A 1 118 ? 13.979 8.326 -26.415 1.00 76.44 118 ALA A O 1
ATOM 930 N N . PHE A 1 119 ? 14.667 7.741 -24.371 1.00 75.06 119 PHE A N 1
ATOM 931 C CA . PHE A 1 119 ? 16.031 7.403 -24.781 1.00 75.06 119 PHE A CA 1
ATOM 932 C C . PHE A 1 119 ? 16.098 6.239 -25.772 1.00 75.06 119 PHE A C 1
ATOM 934 O O . PHE A 1 119 ? 16.962 6.232 -26.652 1.00 75.06 119 PHE A O 1
ATOM 941 N N . THR A 1 120 ? 15.215 5.248 -25.649 1.00 74.38 120 THR A N 1
ATOM 942 C CA . THR A 1 120 ? 15.141 4.136 -26.609 1.00 74.38 120 THR A CA 1
ATOM 943 C C . THR A 1 120 ? 14.702 4.639 -27.984 1.00 74.38 120 THR A C 1
ATOM 945 O O . THR A 1 120 ? 15.312 4.277 -28.988 1.00 74.38 120 THR A O 1
ATOM 948 N N . ILE A 1 121 ? 13.705 5.529 -28.023 1.00 77.69 121 ILE A N 1
ATOM 949 C CA . ILE A 1 121 ? 13.217 6.164 -29.256 1.00 77.69 121 ILE A CA 1
ATOM 950 C C . ILE A 1 121 ? 14.311 7.033 -29.891 1.00 77.69 121 ILE A C 1
ATOM 952 O O . ILE A 1 121 ? 14.556 6.918 -31.089 1.00 77.69 121 ILE A O 1
ATOM 956 N N . ILE A 1 122 ? 15.013 7.849 -29.098 1.00 79.62 122 ILE A N 1
ATOM 957 C CA . ILE A 1 122 ? 16.119 8.690 -29.587 1.00 79.62 122 ILE A CA 1
ATOM 958 C C . ILE A 1 122 ? 17.235 7.822 -30.178 1.00 79.62 122 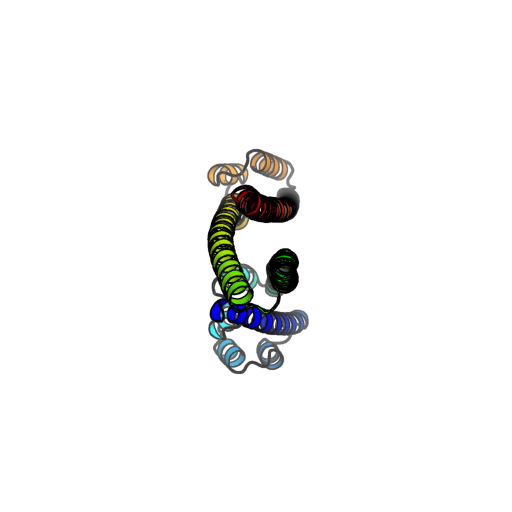ILE A C 1
ATOM 960 O O . ILE A 1 122 ? 17.687 8.080 -31.289 1.00 79.62 122 ILE A O 1
ATOM 964 N N . ASN A 1 123 ? 17.651 6.760 -29.479 1.00 74.12 123 ASN A N 1
ATOM 965 C CA . ASN A 1 123 ? 18.670 5.839 -29.992 1.00 74.12 123 ASN A CA 1
ATOM 966 C C . ASN A 1 123 ? 18.247 5.186 -31.310 1.00 74.12 123 ASN A C 1
ATOM 968 O O . ASN A 1 123 ? 19.072 5.024 -32.207 1.00 74.12 123 ASN A O 1
ATOM 972 N N . LEU A 1 124 ? 16.978 4.797 -31.434 1.00 75.50 124 LEU A N 1
ATOM 973 C CA . LEU A 1 124 ? 16.453 4.247 -32.677 1.00 75.50 124 LEU A CA 1
ATOM 974 C C . LEU A 1 124 ? 16.532 5.275 -33.813 1.00 75.50 124 LEU A C 1
ATOM 976 O O . LEU A 1 124 ? 17.032 4.950 -34.886 1.00 75.50 124 LEU A O 1
ATOM 980 N N . ALA A 1 125 ? 16.101 6.512 -33.560 1.00 77.12 125 ALA A N 1
ATOM 981 C CA . ALA A 1 125 ? 16.140 7.591 -34.542 1.00 77.12 125 ALA A CA 1
ATOM 982 C C . ALA A 1 125 ? 17.574 7.898 -35.007 1.00 77.12 125 ALA A C 1
ATOM 984 O O . ALA A 1 125 ? 17.818 7.991 -36.206 1.00 77.12 125 ALA A O 1
ATOM 985 N N . VAL A 1 126 ? 18.534 7.980 -34.077 1.00 77.50 126 VAL A N 1
ATOM 986 C CA . VAL A 1 126 ? 19.954 8.205 -34.399 1.00 77.50 126 VAL A CA 1
ATOM 987 C C . VAL A 1 126 ? 20.516 7.061 -35.242 1.00 77.50 126 VAL A C 1
ATOM 989 O O . VAL A 1 126 ? 21.160 7.319 -36.253 1.00 77.50 126 VAL A O 1
ATOM 992 N N . ASN A 1 127 ? 20.245 5.801 -34.882 1.00 72.00 127 ASN A N 1
ATOM 993 C CA . ASN A 1 127 ? 20.732 4.657 -35.661 1.00 72.00 127 ASN A CA 1
ATOM 994 C C . ASN A 1 127 ? 20.150 4.641 -37.083 1.00 72.00 127 ASN A C 1
ATOM 996 O O . ASN A 1 127 ? 20.883 4.396 -38.038 1.00 72.00 127 ASN A O 1
ATOM 1000 N N . LEU A 1 128 ? 18.857 4.941 -37.237 1.00 74.69 128 LEU A N 1
ATOM 1001 C CA . LEU A 1 128 ? 18.226 5.039 -38.556 1.00 74.69 128 LEU A CA 1
ATOM 1002 C C . LEU A 1 128 ? 18.803 6.192 -39.391 1.00 74.69 128 LEU A C 1
ATOM 1004 O O . LEU A 1 128 ? 18.925 6.060 -40.606 1.00 74.69 128 LEU A O 1
ATOM 1008 N N . PHE A 1 129 ? 19.178 7.301 -38.748 1.00 77.94 129 PHE A N 1
ATOM 1009 C CA . PHE A 1 129 ? 19.780 8.450 -39.420 1.00 77.94 129 PHE A CA 1
ATOM 1010 C C . PHE A 1 129 ? 21.230 8.183 -39.853 1.00 77.94 129 PHE A C 1
ATOM 1012 O O . PHE A 1 129 ? 21.582 8.455 -40.996 1.00 77.94 129 PHE A O 1
ATOM 1019 N N . VAL A 1 130 ? 22.062 7.615 -38.971 1.00 77.25 130 VAL A N 1
ATOM 1020 C CA . VAL A 1 130 ? 23.501 7.391 -39.218 1.00 77.25 130 VAL A CA 1
ATOM 1021 C C . VAL A 1 130 ? 23.750 6.286 -40.246 1.00 77.25 130 VAL A C 1
ATOM 1023 O O . VAL A 1 130 ? 24.566 6.461 -41.145 1.00 77.25 130 VAL A O 1
ATOM 1026 N N . TYR A 1 131 ? 23.054 5.150 -40.143 1.00 74.81 131 TYR A N 1
ATOM 1027 C CA . TYR A 1 131 ? 23.265 4.008 -41.047 1.00 74.81 131 TYR A CA 1
ATOM 1028 C C . TYR A 1 131 ? 22.379 4.049 -42.306 1.00 74.81 131 TYR A C 1
ATOM 1030 O O . TYR A 1 131 ? 22.470 3.171 -43.174 1.00 74.81 131 TYR A O 1
ATOM 1038 N N . GLY A 1 132 ? 21.512 5.063 -42.398 1.00 75.50 132 GLY A N 1
ATOM 1039 C CA . GLY A 1 132 ? 20.478 5.187 -43.418 1.00 75.50 132 GLY A CA 1
ATOM 1040 C C . GLY A 1 132 ? 19.448 4.051 -43.379 1.00 75.50 132 GLY A C 1
ATOM 1041 O O . GLY A 1 132 ? 19.537 3.099 -42.603 1.00 75.50 132 GLY A O 1
ATOM 1042 N N . LEU A 1 133 ? 18.479 4.103 -44.294 1.00 82.00 133 LEU A N 1
ATOM 1043 C CA . LEU A 1 133 ? 17.476 3.043 -44.501 1.00 82.00 133 LEU A CA 1
ATOM 1044 C C . LEU A 1 133 ? 18.034 1.840 -45.285 1.00 82.00 133 LEU A C 1
ATOM 1046 O O . LEU A 1 133 ? 17.309 1.152 -46.002 1.00 82.00 133 LEU A O 1
ATOM 1050 N N . THR A 1 134 ? 19.336 1.582 -45.175 1.00 84.75 134 THR A N 1
ATOM 1051 C CA . THR A 1 134 ? 19.949 0.403 -45.786 1.00 84.75 134 THR A CA 1
ATOM 1052 C C . THR A 1 134 ? 19.528 -0.852 -45.023 1.00 84.75 134 THR A C 1
ATOM 1054 O O . THR A 1 134 ? 19.296 -0.815 -43.814 1.00 84.75 134 THR A O 1
ATOM 1057 N N . PHE A 1 135 ? 19.462 -2.000 -45.703 1.00 76.12 135 PHE A N 1
ATOM 1058 C CA . PHE A 1 135 ? 19.132 -3.277 -45.055 1.00 76.12 135 PHE A CA 1
ATOM 1059 C C . PHE A 1 135 ? 20.076 -3.594 -43.878 1.00 76.12 135 PHE A C 1
ATOM 1061 O O . PHE A 1 135 ? 19.633 -4.046 -42.823 1.00 76.12 135 PHE A O 1
ATOM 1068 N N . SER A 1 136 ? 21.365 -3.264 -44.024 1.00 77.56 136 SER A N 1
ATOM 1069 C CA . SER A 1 136 ? 22.363 -3.365 -42.951 1.00 77.56 136 SER A CA 1
ATOM 1070 C C . SER A 1 136 ? 22.041 -2.437 -41.768 1.00 77.56 136 SER A C 1
ATOM 1072 O O . SER A 1 136 ? 22.054 -2.877 -40.617 1.00 77.56 136 SER A O 1
ATOM 1074 N N . GLY A 1 137 ? 21.659 -1.183 -42.039 1.00 74.19 137 GLY A N 1
ATOM 1075 C CA . GLY A 1 137 ? 21.221 -0.228 -41.018 1.00 74.19 137 GLY A CA 1
ATOM 1076 C C . GLY A 1 137 ? 19.986 -0.699 -40.248 1.00 74.19 137 GLY A C 1
ATOM 1077 O O . GLY A 1 137 ? 19.965 -0.633 -39.019 1.00 74.19 137 GLY A O 1
ATOM 1078 N N . ILE A 1 138 ? 18.998 -1.272 -40.942 1.00 75.50 138 ILE A N 1
ATOM 1079 C CA . ILE A 1 138 ? 17.790 -1.838 -40.321 1.00 75.50 138 ILE A CA 1
ATOM 1080 C C . ILE A 1 138 ? 18.146 -3.025 -39.412 1.00 75.50 138 ILE A C 1
ATOM 1082 O O . ILE A 1 138 ? 17.693 -3.076 -38.267 1.00 75.50 138 ILE A O 1
ATOM 1086 N N . ILE A 1 139 ? 18.990 -3.958 -39.871 1.00 78.44 139 ILE A N 1
ATOM 1087 C CA . ILE A 1 139 ? 19.428 -5.103 -39.054 1.00 78.44 139 ILE A CA 1
ATOM 1088 C C . ILE A 1 139 ? 20.175 -4.634 -37.800 1.00 78.44 139 ILE A C 1
ATOM 1090 O O . ILE A 1 139 ? 19.919 -5.143 -36.706 1.00 78.44 139 ILE A O 1
ATOM 1094 N N . ASN A 1 140 ? 21.072 -3.656 -37.928 1.00 75.38 140 ASN A N 1
ATOM 1095 C CA . ASN A 1 140 ? 21.820 -3.123 -36.790 1.00 75.38 140 ASN A CA 1
ATOM 1096 C C . ASN A 1 140 ? 20.912 -2.377 -35.804 1.00 75.38 140 ASN A C 1
ATOM 1098 O O . ASN A 1 140 ? 21.052 -2.557 -34.592 1.00 75.38 140 ASN A O 1
ATOM 1102 N N . ALA A 1 141 ? 19.924 -1.625 -36.297 1.00 73.12 141 ALA A N 1
ATOM 1103 C CA . ALA A 1 141 ? 18.911 -0.994 -35.457 1.00 73.12 141 ALA A CA 1
ATOM 1104 C C . ALA A 1 141 ? 18.097 -2.038 -34.669 1.00 73.12 141 ALA A C 1
ATOM 1106 O O . ALA A 1 141 ? 17.918 -1.888 -33.460 1.00 73.12 141 ALA A O 1
ATOM 1107 N N . ILE A 1 142 ? 17.677 -3.137 -35.309 1.00 77.06 142 ILE A N 1
ATOM 1108 C CA . ILE A 1 142 ? 16.957 -4.236 -34.643 1.00 77.06 142 ILE A CA 1
ATOM 1109 C C . ILE A 1 142 ? 17.835 -4.907 -33.579 1.00 77.06 142 ILE A C 1
ATOM 1111 O O . ILE A 1 142 ? 17.376 -5.110 -32.455 1.00 77.06 142 ILE A O 1
ATOM 1115 N N . LYS A 1 143 ? 19.103 -5.213 -33.886 1.00 78.12 143 LYS A N 1
ATOM 1116 C CA . LYS A 1 143 ? 20.048 -5.792 -32.912 1.00 78.12 143 LYS A CA 1
ATOM 1117 C C . LYS A 1 143 ? 20.252 -4.870 -31.707 1.00 78.12 143 LYS A C 1
ATOM 1119 O O . LYS A 1 143 ? 20.205 -5.334 -30.570 1.00 78.12 143 LYS A O 1
ATOM 1124 N N . SER A 1 144 ? 20.418 -3.569 -31.948 1.00 74.69 144 SER A N 1
ATOM 1125 C CA . SER A 1 144 ? 20.565 -2.551 -30.900 1.00 74.69 144 SER A CA 1
ATOM 1126 C C . SER A 1 144 ? 19.317 -2.450 -30.018 1.00 74.69 144 SER A C 1
ATOM 1128 O O . SER A 1 144 ? 19.426 -2.416 -28.788 1.00 74.69 144 SER A O 1
ATOM 1130 N N . LEU A 1 145 ? 18.120 -2.479 -30.615 1.00 75.25 145 LEU A N 1
ATOM 1131 C CA . LEU A 1 145 ? 16.855 -2.521 -29.880 1.00 75.25 145 LEU A CA 1
ATOM 1132 C C . LEU A 1 145 ? 16.729 -3.793 -29.039 1.00 75.25 145 LEU A C 1
ATOM 1134 O O . LEU A 1 145 ? 16.373 -3.707 -27.865 1.00 75.25 145 LEU A O 1
ATOM 1138 N N . PHE A 1 146 ? 17.056 -4.957 -29.603 1.00 77.06 146 PHE A N 1
ATOM 1139 C CA . PHE A 1 146 ? 16.966 -6.235 -28.900 1.00 77.06 146 PHE A CA 1
ATOM 1140 C C . PHE A 1 146 ? 17.941 -6.298 -27.719 1.00 77.06 146 PHE A C 1
ATOM 1142 O O . PHE A 1 146 ? 17.548 -6.644 -26.607 1.00 77.06 146 PHE A O 1
ATOM 1149 N N . PHE A 1 147 ? 19.190 -5.868 -27.918 1.00 76.50 147 PHE A N 1
ATOM 1150 C CA . PHE A 1 147 ? 20.175 -5.770 -26.843 1.00 76.50 147 PHE A CA 1
ATOM 1151 C C . PHE A 1 147 ? 19.732 -4.783 -25.755 1.00 76.50 147 PHE A C 1
ATOM 1153 O O . PHE A 1 147 ? 19.800 -5.092 -24.567 1.00 76.50 147 PHE A O 1
ATOM 1160 N N . SER A 1 148 ? 19.194 -3.624 -26.149 1.00 71.88 148 SER A N 1
ATOM 1161 C CA . SER A 1 148 ? 18.642 -2.641 -25.207 1.00 71.88 148 SER A CA 1
ATOM 1162 C C . SER A 1 148 ? 17.480 -3.214 -24.400 1.00 71.88 148 SER A C 1
ATOM 1164 O O . SER A 1 148 ? 17.404 -2.978 -23.198 1.00 71.88 148 SER A O 1
ATOM 1166 N N . ALA A 1 149 ? 16.603 -3.992 -25.037 1.00 73.38 149 ALA A N 1
ATOM 1167 C CA . ALA A 1 149 ? 15.494 -4.664 -24.373 1.00 73.38 149 ALA A CA 1
ATOM 1168 C C . ALA A 1 149 ? 15.984 -5.725 -23.375 1.00 73.38 149 ALA A C 1
ATOM 1170 O O . ALA A 1 149 ? 15.449 -5.799 -22.272 1.00 73.38 149 ALA A O 1
ATOM 1171 N N . ILE A 1 150 ? 17.025 -6.496 -23.716 1.00 72.75 150 ILE A N 1
ATOM 1172 C CA . ILE A 1 150 ? 17.651 -7.467 -22.804 1.00 72.75 150 ILE A CA 1
ATOM 1173 C C . ILE A 1 150 ? 18.257 -6.756 -21.594 1.00 72.75 150 ILE A C 1
ATOM 1175 O O . ILE A 1 150 ? 17.968 -7.127 -20.457 1.00 72.75 150 ILE A O 1
ATOM 1179 N N . VAL A 1 151 ? 19.065 -5.714 -21.815 1.00 73.75 151 VAL A N 1
ATOM 1180 C CA . VAL A 1 151 ? 19.663 -4.935 -20.721 1.00 73.75 151 VAL A CA 1
ATOM 1181 C C . VAL A 1 151 ? 18.563 -4.343 -19.844 1.00 73.75 151 VAL A C 1
ATOM 1183 O O . VAL A 1 151 ? 18.598 -4.508 -18.629 1.00 73.75 151 VAL A O 1
ATOM 1186 N N . PHE A 1 152 ? 17.536 -3.739 -20.445 1.00 70.69 152 PHE A N 1
ATOM 1187 C CA . PHE A 1 152 ? 16.394 -3.208 -19.707 1.00 70.69 152 PHE A CA 1
ATOM 1188 C C . PHE A 1 152 ? 15.672 -4.292 -18.901 1.00 70.69 152 PHE A C 1
ATOM 1190 O O . PHE A 1 152 ? 15.311 -4.052 -17.754 1.00 70.69 152 PHE A O 1
ATOM 1197 N N . PHE A 1 153 ? 15.506 -5.496 -19.451 1.00 73.19 153 PHE A N 1
ATOM 1198 C CA . PHE A 1 153 ? 14.903 -6.625 -18.748 1.00 73.19 153 PHE A CA 1
ATOM 1199 C C . PHE A 1 153 ? 15.725 -7.050 -17.524 1.00 73.19 153 PHE A C 1
ATOM 1201 O O . PHE A 1 153 ? 15.162 -7.212 -16.444 1.00 73.19 153 PHE A O 1
ATOM 1208 N N . PHE A 1 154 ? 17.051 -7.164 -17.643 1.00 71.62 154 PHE A N 1
ATOM 1209 C CA . PHE A 1 154 ? 17.917 -7.490 -16.503 1.00 71.62 154 PHE A CA 1
ATOM 1210 C C . PHE A 1 154 ? 17.929 -6.393 -15.443 1.00 71.62 154 PHE A C 1
ATOM 1212 O O . PHE A 1 154 ? 17.861 -6.685 -14.251 1.00 71.62 154 PHE A O 1
ATOM 1219 N N . VAL A 1 155 ? 17.959 -5.132 -15.866 1.00 70.44 155 VAL A N 1
ATOM 1220 C CA . VAL A 1 155 ? 17.875 -3.974 -14.970 1.00 70.44 155 VAL A CA 1
ATOM 1221 C C . VAL A 1 155 ? 16.536 -3.965 -14.256 1.00 70.44 155 VAL A C 1
ATOM 1223 O O . VAL A 1 155 ? 16.488 -3.770 -13.047 1.00 70.44 155 VAL A O 1
ATOM 1226 N N . PHE A 1 156 ? 15.454 -4.241 -14.977 1.00 69.94 156 PHE A N 1
ATOM 1227 C CA . PHE A 1 156 ? 14.124 -4.371 -14.412 1.00 69.94 156 PHE A CA 1
ATOM 1228 C C . PHE A 1 156 ? 14.044 -5.528 -13.411 1.00 69.94 156 PHE A C 1
ATOM 1230 O O . PHE A 1 156 ? 13.476 -5.350 -12.340 1.00 69.94 156 PHE A O 1
ATOM 1237 N N . LEU A 1 157 ? 14.639 -6.691 -13.699 1.00 69.56 157 LEU A N 1
ATOM 1238 C CA . LEU A 1 157 ? 14.704 -7.812 -12.754 1.00 69.56 157 LEU A CA 1
ATOM 1239 C C . LEU A 1 157 ? 15.517 -7.462 -11.504 1.00 69.56 157 LEU A C 1
ATOM 1241 O O . LEU A 1 157 ? 15.059 -7.712 -10.389 1.00 69.56 157 LEU A O 1
ATOM 1245 N N . ALA A 1 158 ? 16.694 -6.856 -11.673 1.00 68.62 158 ALA A N 1
ATOM 1246 C CA . ALA A 1 158 ? 17.518 -6.381 -10.567 1.00 68.62 158 ALA A CA 1
ATOM 1247 C C . ALA A 1 158 ? 16.750 -5.355 -9.727 1.00 68.62 158 ALA A C 1
ATOM 1249 O O . ALA A 1 158 ? 16.736 -5.432 -8.501 1.00 68.62 158 ALA A O 1
ATOM 1250 N N . PHE A 1 159 ? 16.034 -4.453 -10.390 1.00 67.12 159 PHE A N 1
ATOM 1251 C CA . PHE A 1 159 ? 15.219 -3.441 -9.751 1.00 67.12 159 PHE A CA 1
ATOM 1252 C C . PHE A 1 159 ? 14.022 -4.034 -9.006 1.00 67.12 159 PHE A C 1
ATOM 1254 O O . PHE A 1 159 ? 13.772 -3.669 -7.862 1.00 67.12 159 PHE A O 1
ATOM 1261 N N . ASN A 1 160 ? 13.321 -4.999 -9.598 1.00 68.44 160 ASN A N 1
ATOM 1262 C CA . ASN A 1 160 ? 12.216 -5.697 -8.954 1.00 68.44 160 ASN A CA 1
ATOM 1263 C C . ASN A 1 160 ? 12.714 -6.494 -7.738 1.00 68.44 160 ASN A C 1
ATOM 1265 O O . ASN A 1 160 ? 12.084 -6.466 -6.687 1.00 68.44 160 ASN A O 1
ATOM 1269 N N . ASN A 1 161 ? 13.895 -7.114 -7.829 1.00 67.31 161 ASN A N 1
ATOM 1270 C CA . ASN A 1 161 ? 14.559 -7.750 -6.690 1.00 67.31 161 ASN A CA 1
ATOM 1271 C C . ASN A 1 161 ? 14.938 -6.740 -5.599 1.00 67.31 161 ASN A C 1
ATOM 1273 O O . ASN A 1 161 ? 14.752 -7.027 -4.418 1.00 67.31 161 ASN A O 1
ATOM 1277 N N . ILE A 1 162 ? 15.439 -5.557 -5.967 1.00 69.12 162 ILE A N 1
ATOM 1278 C CA . ILE A 1 162 ? 15.734 -4.477 -5.017 1.00 69.12 162 ILE A CA 1
ATOM 1279 C C . ILE A 1 162 ? 14.446 -3.989 -4.360 1.00 69.12 162 ILE A C 1
ATOM 1281 O O . ILE A 1 162 ? 14.418 -3.904 -3.141 1.00 69.12 162 ILE A O 1
ATOM 1285 N N . ILE A 1 163 ? 13.370 -3.741 -5.117 1.00 69.06 163 ILE A N 1
ATOM 1286 C CA . ILE A 1 163 ? 12.056 -3.375 -4.573 1.00 69.06 163 ILE A CA 1
ATOM 1287 C C . ILE A 1 163 ? 11.540 -4.470 -3.652 1.00 69.06 163 ILE A C 1
ATOM 1289 O O . ILE A 1 163 ? 11.036 -4.147 -2.588 1.00 69.06 163 ILE A O 1
ATOM 1293 N N . GLN A 1 164 ? 11.635 -5.748 -4.019 1.00 71.88 164 GLN A N 1
ATOM 1294 C CA . GLN A 1 164 ? 11.174 -6.836 -3.159 1.00 71.88 164 GLN A CA 1
ATOM 1295 C C . GLN A 1 164 ? 11.998 -6.927 -1.880 1.00 71.88 164 GLN A C 1
ATOM 1297 O O . GLN A 1 164 ? 11.424 -7.096 -0.811 1.00 71.88 164 GLN A O 1
ATOM 1302 N N . LYS A 1 165 ? 13.323 -6.755 -1.956 1.00 69.12 165 LYS A N 1
ATOM 1303 C CA . LYS A 1 165 ? 14.177 -6.653 -0.768 1.00 69.12 165 LYS A CA 1
ATOM 1304 C C . LYS A 1 165 ? 13.828 -5.425 0.059 1.00 69.12 165 LYS A C 1
ATOM 1306 O O . LYS A 1 165 ? 13.741 -5.551 1.267 1.00 69.12 165 LYS A O 1
ATOM 1311 N N . PHE A 1 166 ? 13.560 -4.281 -0.563 1.00 63.88 166 PHE A N 1
ATOM 1312 C CA . PHE A 1 166 ? 13.121 -3.067 0.120 1.00 63.88 166 PHE A CA 1
ATOM 1313 C C . PHE A 1 166 ? 11.747 -3.229 0.746 1.00 63.88 166 PHE A C 1
ATOM 1315 O O . PHE A 1 166 ? 11.563 -2.788 1.864 1.00 63.88 166 PHE A O 1
ATOM 1322 N N . ARG A 1 167 ? 10.797 -3.885 0.076 1.00 66.62 167 ARG A N 1
ATOM 1323 C CA . ARG A 1 167 ? 9.495 -4.243 0.638 1.00 66.62 167 ARG A CA 1
ATOM 1324 C C . ARG A 1 167 ? 9.679 -5.193 1.792 1.00 66.62 167 ARG A C 1
ATOM 1326 O O . ARG A 1 167 ? 9.123 -4.931 2.829 1.00 66.62 167 ARG A O 1
ATOM 1333 N N . LYS A 1 168 ? 10.520 -6.218 1.668 1.00 65.31 168 LYS A N 1
ATOM 1334 C CA . LYS A 1 168 ? 10.806 -7.144 2.761 1.00 65.31 168 LYS A CA 1
ATOM 1335 C C . LYS A 1 168 ? 11.500 -6.440 3.922 1.00 65.31 168 LYS A C 1
ATOM 1337 O O . LYS A 1 168 ? 11.138 -6.702 5.054 1.00 65.31 168 LYS A O 1
ATOM 1342 N N . ILE A 1 169 ? 12.449 -5.541 3.672 1.00 63.59 169 ILE A N 1
ATOM 1343 C CA . ILE A 1 169 ? 13.109 -4.718 4.694 1.00 63.59 169 ILE A CA 1
ATOM 1344 C C . ILE A 1 169 ? 12.110 -3.750 5.306 1.00 63.59 169 ILE A C 1
ATOM 1346 O O . ILE A 1 169 ? 12.111 -3.614 6.512 1.00 63.59 169 ILE A O 1
ATOM 1350 N N . ASN A 1 170 ? 11.241 -3.122 4.520 1.00 61.31 170 ASN A N 1
ATOM 1351 C CA . ASN A 1 170 ? 10.205 -2.222 5.001 1.00 61.31 170 ASN A CA 1
ATOM 1352 C C . ASN A 1 170 ? 9.123 -2.985 5.754 1.00 61.31 170 ASN A C 1
ATOM 1354 O O . ASN A 1 170 ? 8.656 -2.491 6.751 1.00 61.31 170 ASN A O 1
ATOM 1358 N N . ASP A 1 171 ? 8.762 -4.193 5.343 1.00 60.16 171 ASP A N 1
ATOM 1359 C CA . ASP A 1 171 ? 7.835 -5.082 6.033 1.00 60.16 171 ASP A CA 1
ATOM 1360 C C . ASP A 1 171 ? 8.496 -5.642 7.284 1.00 60.16 171 ASP A C 1
ATOM 1362 O O . ASP A 1 171 ? 7.821 -5.797 8.278 1.00 60.16 171 ASP A O 1
ATOM 1366 N N . THR A 1 172 ? 9.807 -5.893 7.283 1.00 55.19 172 THR A N 1
ATOM 1367 C CA . THR A 1 172 ? 10.565 -6.307 8.473 1.00 55.19 172 THR A CA 1
ATOM 1368 C C . THR A 1 172 ? 10.797 -5.126 9.394 1.00 55.19 172 THR A C 1
ATOM 1370 O O . THR A 1 172 ? 10.765 -5.318 10.587 1.00 55.19 172 THR A O 1
ATOM 1373 N N . LEU A 1 173 ? 10.972 -3.909 8.882 1.00 53.69 173 LEU A N 1
ATOM 1374 C CA . LEU A 1 173 ? 11.044 -2.674 9.653 1.00 53.69 173 LEU A CA 1
ATOM 1375 C C . LEU A 1 173 ? 9.670 -2.305 10.155 1.00 53.69 173 LEU A C 1
ATOM 1377 O O . LEU A 1 173 ? 9.584 -1.860 11.268 1.00 53.69 173 LEU A O 1
ATOM 1381 N N . VAL A 1 174 ? 8.603 -2.513 9.397 1.00 55.88 174 VAL A N 1
ATOM 1382 C CA . VAL A 1 174 ? 7.223 -2.293 9.820 1.00 55.88 174 VAL A CA 1
ATOM 1383 C C . VAL A 1 174 ? 6.781 -3.427 10.721 1.00 55.88 174 VAL A C 1
ATOM 1385 O O . VAL A 1 174 ? 5.967 -3.168 11.571 1.00 55.88 174 VAL A O 1
ATOM 1388 N N . VAL A 1 175 ? 7.286 -4.654 10.614 1.00 50.62 175 VAL A N 1
ATOM 1389 C CA . VAL A 1 175 ? 7.020 -5.748 11.562 1.00 50.62 175 VAL A CA 1
ATOM 1390 C C . VAL A 1 175 ? 7.916 -5.631 12.776 1.00 50.62 175 VAL A C 1
ATOM 1392 O O . VAL A 1 175 ? 7.421 -5.936 13.835 1.00 50.62 175 VAL A O 1
ATOM 1395 N N . MET A 1 176 ? 9.157 -5.155 12.670 1.00 44.56 176 MET A N 1
ATOM 1396 C CA . MET A 1 176 ? 10.032 -4.836 13.802 1.00 44.56 176 MET A CA 1
ATOM 1397 C C . MET A 1 176 ? 9.491 -3.617 14.514 1.00 44.56 176 MET A C 1
ATOM 1399 O O . MET A 1 176 ? 9.287 -3.668 15.703 1.00 44.56 176 MET A O 1
ATOM 1403 N N . HIS A 1 177 ? 9.170 -2.548 13.800 1.00 49.25 177 HIS A N 1
ATOM 1404 C CA . HIS A 1 177 ? 8.506 -1.369 14.333 1.00 49.25 177 HIS A CA 1
ATOM 1405 C C . HIS A 1 177 ? 7.126 -1.764 14.845 1.00 49.25 177 HIS A C 1
ATOM 1407 O O . HIS A 1 177 ? 6.850 -1.517 15.994 1.00 49.25 177 HIS A O 1
ATOM 1413 N N . ASN A 1 178 ? 6.294 -2.511 14.122 1.00 45.03 178 ASN A N 1
ATOM 1414 C CA . ASN A 1 178 ? 5.027 -3.008 14.666 1.00 45.03 178 ASN A CA 1
ATOM 1415 C C . ASN A 1 178 ? 5.206 -4.103 15.718 1.00 45.03 178 ASN A C 1
ATOM 1417 O O . ASN A 1 178 ? 4.255 -4.349 16.427 1.00 45.03 178 ASN A O 1
ATOM 1421 N N . SER A 1 179 ? 6.338 -4.772 15.894 1.00 40.88 179 SER A N 1
ATOM 1422 C CA . SER A 1 179 ? 6.563 -5.676 17.030 1.00 40.88 179 SER A CA 1
ATOM 1423 C C . SER A 1 179 ? 7.049 -4.876 18.228 1.00 40.88 179 SER A C 1
ATOM 1425 O O . SER A 1 179 ? 6.598 -5.126 19.334 1.00 40.88 179 SER A O 1
ATOM 1427 N N . ILE A 1 180 ? 7.852 -3.843 17.975 1.00 42.84 180 ILE A N 1
ATOM 1428 C CA . ILE A 1 180 ? 8.340 -2.836 18.918 1.00 42.84 180 ILE A CA 1
ATOM 1429 C C . ILE A 1 180 ? 7.211 -1.862 19.321 1.00 42.84 180 ILE A C 1
ATOM 1431 O O . ILE A 1 180 ? 7.292 -1.273 20.389 1.00 42.84 180 ILE A O 1
ATOM 1435 N N . ILE A 1 181 ? 6.144 -1.703 18.517 1.00 46.25 181 ILE A N 1
ATOM 1436 C CA . ILE A 1 181 ? 5.078 -0.693 18.694 1.00 46.25 181 ILE A CA 1
ATOM 1437 C C . ILE A 1 181 ? 3.648 -1.242 18.635 1.00 46.25 181 ILE A C 1
ATOM 1439 O O . ILE A 1 181 ? 2.780 -0.678 19.280 1.00 46.25 181 ILE A O 1
ATOM 1443 N N . THR A 1 182 ? 3.316 -2.314 17.913 1.00 45.25 182 THR A N 1
ATOM 1444 C CA . THR A 1 182 ? 1.904 -2.727 17.678 1.00 45.25 182 THR A CA 1
ATOM 1445 C C . THR A 1 182 ? 1.529 -4.123 18.189 1.00 45.25 182 THR A C 1
ATOM 1447 O O . THR A 1 182 ? 0.405 -4.300 18.646 1.00 45.25 182 THR A O 1
ATOM 1450 N N . ALA A 1 183 ? 2.428 -5.104 18.169 1.00 40.69 183 ALA A N 1
ATOM 1451 C CA . ALA A 1 183 ? 2.195 -6.451 18.670 1.00 40.69 183 ALA A CA 1
ATOM 1452 C C . ALA A 1 183 ? 2.536 -6.530 20.160 1.00 40.69 183 ALA A C 1
ATOM 1454 O O . ALA A 1 183 ? 1.720 -7.069 20.899 1.00 40.69 183 ALA A O 1
ATOM 1455 N N . ASN A 1 184 ? 3.622 -5.870 20.595 1.00 44.78 184 ASN A N 1
ATOM 1456 C CA . ASN A 1 184 ? 4.050 -5.865 21.996 1.00 44.78 184 ASN A CA 1
ATOM 1457 C C . ASN A 1 184 ? 4.125 -4.472 22.654 1.00 44.78 184 ASN A C 1
ATOM 1459 O O . ASN A 1 184 ? 4.607 -4.360 23.765 1.00 44.78 184 ASN A O 1
ATOM 1463 N N . SER A 1 185 ? 3.694 -3.370 22.024 1.00 48.91 185 SER A N 1
ATOM 1464 C CA . SER A 1 185 ? 3.607 -2.080 22.750 1.00 48.91 185 SER A CA 1
ATOM 1465 C C . SER A 1 185 ? 2.227 -1.478 22.733 1.00 48.91 185 SER A C 1
ATOM 1467 O O . SER A 1 185 ? 1.779 -1.070 23.779 1.00 48.91 185 SER A O 1
ATOM 1469 N N . PHE A 1 186 ? 1.474 -1.496 21.635 1.00 47.50 186 PHE A N 1
ATOM 1470 C CA . PHE A 1 186 ? 0.108 -0.970 21.670 1.00 47.50 186 PHE A CA 1
ATOM 1471 C C . PHE A 1 186 ? -0.892 -1.980 22.236 1.00 47.50 186 PHE A C 1
ATOM 1473 O O . PHE A 1 186 ? -1.733 -1.607 23.047 1.00 47.50 186 PHE A O 1
ATOM 1480 N N . ASN A 1 187 ? -0.802 -3.255 21.832 1.00 48.19 187 ASN A N 1
ATOM 1481 C CA . ASN A 1 187 ? -1.585 -4.334 22.439 1.00 48.19 187 ASN A CA 1
ATOM 1482 C C . ASN A 1 187 ? -1.103 -4.656 23.851 1.00 48.19 187 ASN A C 1
ATOM 1484 O O . ASN A 1 187 ? -1.960 -4.895 24.690 1.00 48.19 187 ASN A O 1
ATOM 1488 N N . ASP A 1 188 ? 0.201 -4.573 24.141 1.00 50.78 188 ASP A N 1
ATOM 1489 C CA . ASP A 1 188 ? 0.681 -4.694 25.519 1.00 50.78 188 ASP A CA 1
ATOM 1490 C C . ASP A 1 188 ? 0.406 -3.436 26.336 1.00 50.78 188 ASP A C 1
ATOM 1492 O O . ASP A 1 188 ? -0.051 -3.602 27.440 1.00 50.78 188 ASP A O 1
ATOM 1496 N N . MET A 1 189 ? 0.498 -2.198 25.835 1.00 52.31 189 MET A N 1
ATOM 1497 C CA . MET A 1 189 ? 0.003 -1.004 26.554 1.00 52.31 189 MET A CA 1
ATOM 1498 C C . MET A 1 189 ? -1.501 -1.095 26.780 1.00 52.31 189 MET A C 1
ATOM 1500 O O . MET A 1 189 ? -1.964 -0.715 27.844 1.00 52.31 189 MET A O 1
ATOM 1504 N N . LYS A 1 190 ? -2.286 -1.617 25.826 1.00 52.03 190 LYS A N 1
ATOM 1505 C CA . LYS A 1 190 ? -3.711 -1.915 26.045 1.00 52.03 190 LYS A CA 1
ATOM 1506 C C . LYS A 1 190 ? -3.914 -3.037 27.050 1.00 52.03 190 LYS A C 1
ATOM 1508 O O . LYS A 1 190 ? -4.864 -2.967 27.815 1.00 52.03 190 LYS A O 1
ATOM 1513 N N . ARG A 1 191 ? -3.079 -4.075 27.036 1.00 53.25 191 ARG A N 1
ATOM 1514 C CA . ARG A 1 191 ? -3.125 -5.202 27.972 1.00 53.25 191 ARG A CA 1
ATOM 1515 C C . ARG A 1 191 ? -2.732 -4.740 29.365 1.00 53.25 191 ARG A C 1
ATOM 1517 O O . ARG A 1 191 ? -3.433 -5.082 30.288 1.00 53.25 191 ARG A O 1
ATOM 1524 N N . ILE A 1 192 ? -1.717 -3.903 29.489 1.00 49.53 192 ILE A N 1
ATOM 1525 C CA . ILE A 1 192 ? -1.233 -3.205 30.673 1.00 49.53 192 ILE A CA 1
ATOM 1526 C C . ILE A 1 192 ? -2.313 -2.234 31.201 1.00 49.53 192 ILE A C 1
ATOM 1528 O O . ILE A 1 192 ? -2.661 -2.291 32.371 1.00 49.53 192 ILE A O 1
ATOM 1532 N N . LEU A 1 193 ? -2.957 -1.438 30.336 1.00 53.66 193 LEU A N 1
ATOM 1533 C CA . LEU A 1 193 ? -4.112 -0.591 30.688 1.00 53.66 193 LEU A CA 1
ATOM 1534 C C . LEU A 1 193 ? -5.366 -1.406 31.071 1.00 53.66 193 LEU A C 1
ATOM 1536 O O . LEU A 1 193 ? -6.157 -0.963 31.901 1.00 53.66 193 LEU A O 1
ATOM 1540 N N . ASN A 1 194 ? -5.565 -2.588 30.477 1.00 53.81 194 ASN A N 1
ATOM 1541 C CA . ASN A 1 194 ? -6.639 -3.528 30.830 1.00 53.81 194 ASN A CA 1
ATOM 1542 C C . ASN A 1 194 ? -6.287 -4.384 32.060 1.00 53.81 194 ASN A C 1
ATOM 1544 O O . ASN A 1 194 ? -7.186 -4.852 32.756 1.00 53.81 194 ASN A O 1
ATOM 1548 N N . LEU A 1 195 ? -5.000 -4.548 32.373 1.00 53.16 195 LEU A N 1
ATOM 1549 C CA . LEU A 1 195 ? -4.458 -5.067 33.625 1.00 53.16 195 LEU A CA 1
ATOM 1550 C C . LEU A 1 195 ? -4.524 -3.955 34.673 1.00 53.16 195 LEU A C 1
ATOM 1552 O O . LEU A 1 195 ? -3.551 -3.640 35.346 1.00 53.16 195 LEU A O 1
ATOM 1556 N N . ARG A 1 196 ? -5.723 -3.408 34.882 1.00 48.25 196 ARG A N 1
ATOM 1557 C CA . ARG A 1 196 ? -6.026 -2.421 35.928 1.00 48.25 196 ARG A CA 1
ATOM 1558 C C . ARG A 1 196 ? -5.681 -2.915 37.349 1.00 48.25 196 ARG A C 1
ATOM 1560 O O . ARG A 1 196 ? -5.748 -2.138 38.292 1.00 48.25 196 ARG A O 1
ATOM 1567 N N . ASN A 1 197 ? -5.318 -4.195 37.473 1.00 52.38 197 ASN A N 1
ATOM 1568 C CA . ASN A 1 197 ? -4.917 -4.890 38.691 1.00 52.38 197 ASN A CA 1
ATOM 1569 C C . ASN A 1 197 ? -3.419 -5.269 38.733 1.00 52.38 197 ASN A C 1
ATOM 1571 O O . ASN A 1 197 ? -2.996 -5.870 39.716 1.00 52.38 197 ASN A O 1
ATOM 1575 N N . ALA A 1 198 ? -2.625 -4.990 37.692 1.00 53.72 198 ALA A N 1
ATOM 1576 C CA . ALA A 1 198 ? -1.175 -5.172 37.753 1.00 53.72 198 ALA A CA 1
ATOM 1577 C C . ALA A 1 198 ? -0.553 -3.986 38.496 1.00 53.72 198 ALA A C 1
ATOM 1579 O O . ALA A 1 198 ? -0.894 -2.833 38.248 1.00 53.72 198 ALA A O 1
ATOM 1580 N N . THR A 1 199 ? 0.339 -4.285 39.433 1.00 60.44 199 THR A N 1
ATOM 1581 C CA . THR A 1 199 ? 0.934 -3.314 40.357 1.00 60.44 199 THR A CA 1
ATOM 1582 C C . THR A 1 199 ? 2.033 -2.444 39.738 1.00 60.44 199 THR A C 1
ATOM 1584 O O . THR A 1 199 ? 2.474 -1.524 40.415 1.00 60.44 199 THR A O 1
ATOM 1587 N N . ASP A 1 200 ? 2.480 -2.721 38.504 1.00 76.19 200 ASP A N 1
ATOM 1588 C CA . ASP A 1 200 ? 3.584 -1.993 37.856 1.00 76.19 200 ASP A CA 1
ATOM 1589 C C . ASP A 1 200 ? 3.540 -2.098 36.311 1.00 76.19 200 ASP A C 1
ATOM 1591 O O . ASP A 1 200 ? 3.673 -3.182 35.731 1.00 76.19 200 ASP A O 1
ATOM 1595 N N . TYR A 1 201 ? 3.349 -0.959 35.641 1.00 73.88 201 TYR A N 1
ATOM 1596 C CA . TYR A 1 201 ? 3.292 -0.812 34.181 1.00 73.88 201 TYR A CA 1
ATOM 1597 C C . TYR A 1 201 ? 4.694 -0.842 33.549 1.00 73.88 201 TYR A C 1
ATOM 1599 O O . TYR A 1 201 ? 4.860 -1.255 32.395 1.00 73.88 201 TYR A O 1
ATOM 1607 N N . THR A 1 202 ? 5.711 -0.433 34.307 1.00 78.69 202 THR A N 1
ATOM 1608 C CA . THR A 1 202 ? 7.118 -0.417 33.899 1.00 78.69 202 THR A CA 1
ATOM 1609 C C . THR A 1 202 ? 7.657 -1.833 33.735 1.00 78.69 202 THR A C 1
ATOM 1611 O O . THR A 1 202 ? 8.306 -2.133 32.731 1.00 78.69 202 THR A O 1
ATOM 1614 N N . SER A 1 203 ? 7.335 -2.728 34.670 1.00 75.56 203 SER A N 1
ATOM 1615 C CA . SER A 1 203 ? 7.746 -4.137 34.604 1.00 75.56 203 SER A CA 1
ATOM 1616 C C . SER A 1 203 ? 7.239 -4.821 33.328 1.00 75.56 203 SER A C 1
ATOM 1618 O O . SER A 1 203 ? 8.007 -5.468 32.614 1.00 75.56 203 SER A O 1
ATOM 1620 N N . ALA A 1 204 ? 5.980 -4.583 32.960 1.00 70.50 204 ALA A N 1
ATOM 1621 C CA . ALA A 1 204 ? 5.411 -5.122 31.729 1.00 70.50 204 ALA A CA 1
ATOM 1622 C C . ALA A 1 204 ? 6.040 -4.511 30.458 1.00 70.50 204 ALA A C 1
ATOM 1624 O O . ALA A 1 204 ? 6.236 -5.207 29.465 1.00 70.50 204 ALA A O 1
ATOM 1625 N N . ALA A 1 205 ? 6.427 -3.231 30.485 1.00 70.38 205 ALA A N 1
ATOM 1626 C CA . ALA A 1 205 ? 7.139 -2.596 29.373 1.00 70.38 205 ALA A CA 1
ATOM 1627 C C . ALA A 1 205 ? 8.544 -3.190 29.132 1.00 70.38 205 ALA A C 1
ATOM 1629 O O . ALA A 1 205 ? 8.994 -3.269 27.985 1.00 70.38 205 ALA A O 1
ATOM 1630 N N . VAL A 1 206 ? 9.235 -3.614 30.197 1.00 76.44 206 VAL A N 1
ATOM 1631 C CA . VAL A 1 206 ? 10.538 -4.297 30.109 1.00 76.44 206 VAL A CA 1
ATOM 1632 C C . VAL A 1 206 ? 10.380 -5.697 29.513 1.00 76.44 206 VAL A C 1
ATOM 1634 O O . VAL A 1 206 ? 11.148 -6.068 28.622 1.00 76.44 206 VAL A O 1
ATOM 1637 N N . GLU A 1 207 ? 9.368 -6.451 29.952 1.00 73.25 207 GLU A N 1
ATOM 1638 C CA . GLU A 1 207 ? 9.058 -7.789 29.423 1.00 73.25 207 GLU A CA 1
ATOM 1639 C C . GLU A 1 207 ? 8.722 -7.763 27.926 1.00 73.25 207 GLU A C 1
ATOM 1641 O O . GLU A 1 207 ? 9.109 -8.663 27.183 1.00 73.25 207 GLU A O 1
ATOM 1646 N N . SER A 1 208 ? 8.075 -6.695 27.458 1.00 61.09 208 SER A N 1
ATOM 1647 C CA . SER A 1 208 ? 7.757 -6.481 26.043 1.00 61.09 208 SER A CA 1
ATOM 1648 C C . SER A 1 208 ? 8.952 -6.047 25.177 1.00 61.09 208 SER A C 1
ATOM 1650 O O . SER A 1 208 ? 8.784 -5.834 23.973 1.00 61.09 208 SER A O 1
ATOM 1652 N N . HIS A 1 209 ? 10.154 -5.919 25.753 1.00 74.38 209 HIS A N 1
ATOM 1653 C CA . HIS A 1 209 ? 11.379 -5.474 25.075 1.00 74.38 209 HIS A CA 1
ATOM 1654 C C . HIS A 1 209 ? 11.251 -4.105 24.391 1.00 74.38 209 HIS A C 1
ATOM 1656 O O . HIS A 1 209 ? 11.772 -3.888 23.290 1.00 74.38 209 HIS A O 1
ATOM 1662 N N . LEU A 1 210 ? 10.560 -3.160 25.036 1.00 66.56 210 LEU A N 1
ATOM 1663 C CA . LEU A 1 210 ? 10.481 -1.799 24.516 1.00 66.56 210 LEU A CA 1
ATOM 1664 C C . LEU A 1 210 ? 11.850 -1.104 24.573 1.00 66.56 210 LEU A C 1
ATOM 1666 O O . LEU A 1 210 ? 12.659 -1.400 25.457 1.00 66.56 210 LEU A O 1
ATOM 1670 N N . PRO A 1 211 ? 12.127 -0.155 23.656 1.00 74.25 211 PRO A N 1
ATOM 1671 C CA . PRO A 1 211 ? 13.334 0.655 23.722 1.00 74.25 211 PRO A CA 1
ATOM 1672 C C . PRO A 1 211 ? 13.451 1.295 25.104 1.00 74.25 211 PRO A C 1
ATOM 1674 O O . PRO A 1 211 ? 12.463 1.797 25.644 1.00 74.25 211 PRO A O 1
ATOM 1677 N N . THR A 1 212 ? 14.657 1.322 25.667 1.00 76.62 212 THR A N 1
ATOM 1678 C CA . THR A 1 212 ? 14.909 1.850 27.019 1.00 76.62 212 THR A CA 1
ATOM 1679 C C . THR A 1 212 ? 14.376 3.269 27.207 1.00 76.62 212 THR A C 1
ATOM 1681 O O . THR A 1 212 ? 13.886 3.589 28.282 1.00 76.62 212 THR A O 1
ATOM 1684 N N . THR A 1 213 ? 14.379 4.096 26.159 1.00 78.31 213 THR A N 1
ATOM 1685 C CA . THR A 1 213 ? 13.791 5.447 26.159 1.00 78.31 213 THR A CA 1
ATOM 1686 C C . THR A 1 213 ? 12.268 5.461 26.336 1.00 78.31 213 THR A C 1
ATOM 1688 O O . THR A 1 213 ? 11.725 6.374 26.960 1.00 78.31 213 THR A O 1
ATOM 1691 N N . MET A 1 214 ? 11.563 4.459 25.804 1.00 80.00 214 MET A N 1
ATOM 1692 C CA . MET A 1 214 ? 10.121 4.294 26.003 1.00 80.00 214 MET A CA 1
ATOM 1693 C C . MET A 1 214 ? 9.827 3.766 27.406 1.00 80.00 214 MET A C 1
ATOM 1695 O O . MET A 1 214 ? 8.938 4.296 28.063 1.00 80.00 214 MET A O 1
ATOM 1699 N N . VAL A 1 215 ? 10.600 2.785 27.889 1.00 82.56 215 VAL A N 1
ATOM 1700 C CA . VAL A 1 215 ? 10.461 2.232 29.250 1.00 82.56 215 VAL A CA 1
ATOM 1701 C C . VAL A 1 215 ? 10.657 3.319 30.310 1.00 82.56 215 VAL A C 1
ATOM 1703 O O . VAL A 1 215 ? 9.835 3.447 31.213 1.00 82.56 215 VAL A O 1
ATOM 1706 N N . THR A 1 216 ? 11.693 4.155 30.184 1.00 86.06 216 THR A N 1
ATOM 1707 C CA . THR A 1 216 ? 11.938 5.254 31.135 1.00 86.06 216 THR A CA 1
ATOM 1708 C C . THR A 1 216 ? 10.838 6.309 31.095 1.00 86.06 216 THR A C 1
ATOM 1710 O O . THR A 1 216 ? 10.456 6.834 32.138 1.00 86.06 216 THR A O 1
ATOM 1713 N N . SER A 1 217 ? 10.285 6.588 29.914 1.00 86.25 217 SER A N 1
ATOM 1714 C CA . SER A 1 217 ? 9.145 7.495 29.774 1.00 86.25 217 SER A CA 1
ATOM 1715 C C . SER A 1 217 ? 7.886 6.914 30.428 1.00 86.25 217 SER A C 1
ATOM 1717 O O . SER A 1 217 ? 7.220 7.624 31.172 1.00 86.25 217 SER A O 1
ATOM 1719 N N . ILE A 1 218 ? 7.588 5.625 30.221 1.00 84.19 218 ILE A N 1
ATOM 1720 C CA . ILE A 1 218 ? 6.468 4.924 30.876 1.00 84.19 218 ILE A CA 1
ATOM 1721 C C . ILE A 1 218 ? 6.616 4.988 32.396 1.00 84.19 218 ILE A C 1
ATOM 1723 O O . ILE A 1 218 ? 5.688 5.427 33.067 1.00 84.19 218 ILE A O 1
ATOM 1727 N N . SER A 1 219 ? 7.797 4.651 32.917 1.00 88.12 219 SER A N 1
ATOM 1728 C CA . SER A 1 219 ? 8.091 4.708 34.351 1.00 88.12 219 SER A CA 1
ATOM 1729 C C . SER A 1 219 ? 7.937 6.114 34.927 1.00 88.12 219 SER A C 1
ATOM 1731 O O . SER A 1 219 ? 7.298 6.302 35.959 1.00 88.12 219 SER A O 1
ATOM 1733 N N . SER A 1 220 ? 8.442 7.135 34.226 1.00 90.44 220 SER A N 1
ATOM 1734 C CA . SER A 1 220 ? 8.264 8.527 34.642 1.00 90.44 220 SER A CA 1
ATOM 1735 C C . SER A 1 220 ? 6.792 8.942 34.657 1.00 90.44 220 SER A C 1
ATOM 1737 O O . SER A 1 220 ? 6.389 9.656 35.570 1.00 90.44 220 SER A O 1
ATOM 1739 N N . GLY A 1 221 ? 6.006 8.520 33.662 1.00 86.75 221 GLY A N 1
ATOM 1740 C CA . GLY A 1 221 ? 4.573 8.806 33.591 1.00 86.75 221 GLY A CA 1
ATOM 1741 C C . GLY A 1 221 ? 3.767 8.066 34.661 1.00 86.75 221 GLY A C 1
ATOM 1742 O O . GLY A 1 221 ? 2.790 8.600 35.176 1.00 86.75 221 GLY A O 1
ATOM 1743 N N . GLU A 1 222 ? 4.181 6.853 35.024 1.00 84.25 222 GLU A N 1
ATOM 1744 C CA . GLU A 1 222 ? 3.601 6.077 36.121 1.00 84.25 222 GLU A CA 1
ATOM 1745 C C . GLU A 1 222 ? 3.868 6.747 37.475 1.00 84.25 222 GLU A C 1
ATOM 1747 O O . GLU A 1 222 ? 2.927 7.013 38.222 1.00 84.25 222 GLU A O 1
ATOM 1752 N N . LEU A 1 223 ? 5.123 7.123 37.747 1.00 89.25 223 LEU A N 1
ATOM 1753 C CA . LEU A 1 223 ? 5.517 7.820 38.976 1.00 89.25 223 LEU A CA 1
ATOM 1754 C C . LEU A 1 223 ? 4.859 9.200 39.120 1.00 89.25 223 LEU A C 1
ATOM 1756 O O . LEU A 1 223 ? 4.571 9.626 40.237 1.00 89.25 223 LEU A O 1
ATOM 1760 N N . SER A 1 224 ? 4.615 9.905 38.011 1.00 91.38 224 SER A N 1
ATOM 1761 C CA . SER A 1 224 ? 3.973 11.224 38.024 1.00 91.38 224 SER A CA 1
ATOM 1762 C C . SER A 1 224 ? 2.442 11.176 37.994 1.00 91.38 224 SER A C 1
ATOM 1764 O O . SER A 1 224 ? 1.805 12.222 38.099 1.00 91.38 224 SER A O 1
ATOM 1766 N N . GLY A 1 225 ? 1.835 9.998 37.807 1.00 86.44 225 GLY A N 1
ATOM 1767 C CA . GLY A 1 225 ? 0.392 9.862 37.577 1.00 86.44 225 GLY A CA 1
ATOM 1768 C C . GLY A 1 225 ? -0.084 10.367 36.206 1.00 86.44 225 GLY A C 1
ATOM 1769 O O . GLY A 1 225 ? -1.287 10.431 35.958 1.00 86.44 225 GLY A O 1
ATOM 1770 N N . GLU A 1 226 ? 0.832 10.693 35.289 1.00 89.56 226 GLU A N 1
ATOM 1771 C CA . GLU A 1 226 ? 0.539 11.174 33.931 1.00 89.56 226 GLU A CA 1
ATOM 1772 C C . GLU A 1 226 ? 0.773 10.101 32.853 1.00 89.56 226 GLU A C 1
ATOM 1774 O O . GLU A 1 226 ? 1.142 10.381 31.706 1.00 89.56 226 GLU A O 1
ATOM 1779 N N . LEU A 1 227 ? 0.573 8.834 33.206 1.00 81.94 227 LEU A N 1
ATOM 1780 C CA . LEU A 1 227 ? 0.883 7.717 32.322 1.00 81.94 227 LEU A CA 1
ATOM 1781 C C . LEU A 1 227 ? 0.128 7.805 30.987 1.00 81.94 227 LEU A C 1
ATOM 1783 O O . LEU A 1 227 ? 0.721 7.624 29.927 1.00 81.94 227 LEU A O 1
ATOM 1787 N N . GLU A 1 228 ? -1.163 8.149 31.001 1.00 76.31 228 GLU A N 1
ATOM 1788 C CA . GLU A 1 228 ? -1.964 8.230 29.774 1.00 76.31 228 GLU A CA 1
ATOM 1789 C C . GLU A 1 228 ? -1.445 9.305 28.802 1.00 76.31 228 GLU A C 1
ATOM 1791 O O . GLU A 1 228 ? -1.370 9.066 27.591 1.00 76.31 228 GLU A O 1
ATOM 1796 N N . SER A 1 229 ? -1.071 10.486 29.310 1.00 76.25 229 SER A N 1
ATOM 1797 C CA . SER A 1 229 ? -0.535 11.569 28.474 1.00 76.25 229 SER A CA 1
ATOM 1798 C C . SER A 1 229 ? 0.829 11.175 27.899 1.00 76.25 229 SER A C 1
ATOM 1800 O O . SER A 1 229 ? 1.090 11.388 26.710 1.00 76.25 229 SER A O 1
ATOM 1802 N N . THR A 1 230 ? 1.653 10.507 28.708 1.00 80.75 230 THR A N 1
ATOM 1803 C CA . THR A 1 230 ? 2.974 10.018 28.319 1.00 80.75 230 THR A CA 1
ATOM 1804 C C . THR A 1 230 ? 2.876 8.953 27.232 1.00 80.75 230 THR A C 1
ATOM 1806 O O . THR A 1 230 ? 3.560 9.049 26.213 1.00 80.75 230 THR A O 1
ATOM 1809 N N . LEU A 1 231 ? 1.950 7.999 27.367 1.00 77.19 231 LEU A N 1
ATOM 1810 C CA . LEU A 1 231 ? 1.683 6.990 26.342 1.00 77.19 231 LEU A CA 1
ATOM 1811 C C . LEU A 1 231 ? 1.211 7.629 25.027 1.00 77.19 231 LEU A C 1
ATOM 1813 O O . LEU A 1 231 ? 1.741 7.308 23.962 1.00 77.19 231 LEU A O 1
ATOM 1817 N N . LYS A 1 232 ? 0.276 8.591 25.079 1.00 74.06 232 LYS A N 1
ATOM 1818 C CA . LYS A 1 232 ? -0.177 9.330 23.883 1.00 74.06 232 LYS A CA 1
ATOM 1819 C C . LYS A 1 232 ? 0.976 10.057 23.189 1.00 74.06 232 LYS A C 1
ATOM 1821 O O . LYS A 1 232 ? 1.051 10.049 21.958 1.00 74.06 232 LYS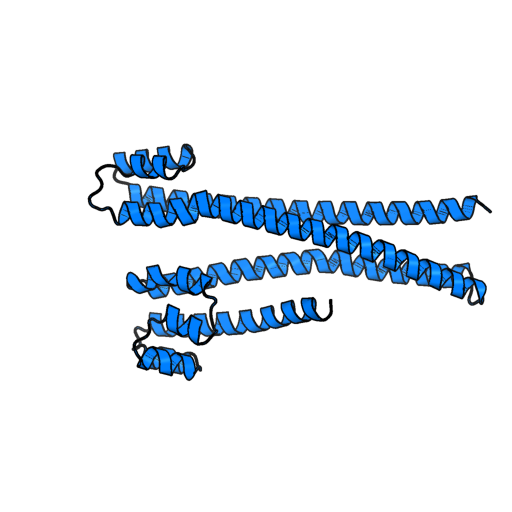 A O 1
ATOM 1826 N N . ARG A 1 233 ? 1.883 10.659 23.962 1.00 78.31 233 ARG A N 1
ATOM 1827 C CA . ARG A 1 233 ? 3.071 11.345 23.442 1.00 78.31 233 ARG A CA 1
ATOM 1828 C C . ARG A 1 233 ? 4.078 10.373 22.824 1.00 78.31 233 ARG A C 1
ATOM 1830 O O . ARG A 1 233 ? 4.620 10.663 21.763 1.00 78.31 233 ARG A O 1
ATOM 1837 N N . LEU A 1 234 ? 4.302 9.212 23.435 1.00 77.94 234 LEU A N 1
ATOM 1838 C CA . LEU A 1 234 ? 5.175 8.179 22.869 1.00 77.94 234 LEU A CA 1
ATOM 1839 C C . LEU A 1 234 ? 4.638 7.664 21.529 1.00 77.94 234 LEU A C 1
ATOM 1841 O O . LEU A 1 234 ? 5.394 7.542 20.568 1.00 77.94 234 LEU A O 1
ATOM 1845 N N . ILE A 1 235 ? 3.323 7.449 21.428 1.00 71.38 235 ILE A N 1
ATOM 1846 C CA . ILE A 1 235 ? 2.667 7.055 20.174 1.00 71.38 235 ILE A CA 1
ATOM 1847 C C . ILE A 1 235 ? 2.852 8.130 19.092 1.00 71.38 235 ILE A C 1
ATOM 1849 O O . ILE A 1 235 ? 3.123 7.798 17.935 1.00 71.38 235 ILE A O 1
ATOM 1853 N N . SER A 1 236 ? 2.712 9.416 19.434 1.00 72.62 236 SER A N 1
ATOM 1854 C CA . SER A 1 236 ? 2.848 10.500 18.454 1.00 72.62 236 SER A CA 1
ATOM 1855 C C . SER A 1 236 ? 4.286 10.674 17.961 1.00 72.62 236 SER A C 1
ATOM 1857 O O . SER A 1 236 ? 4.486 10.757 16.748 1.00 72.62 236 SER A O 1
ATOM 1859 N N . ILE A 1 237 ? 5.277 10.649 18.863 1.00 77.12 237 ILE A N 1
ATOM 1860 C CA . ILE A 1 237 ? 6.709 10.691 18.517 1.00 77.12 237 ILE A CA 1
ATOM 1861 C C . ILE A 1 237 ? 7.047 9.523 17.598 1.00 77.12 237 ILE A C 1
ATOM 1863 O O . ILE A 1 237 ? 7.620 9.716 16.528 1.00 77.12 237 ILE A O 1
ATOM 1867 N N . ASN A 1 238 ? 6.605 8.322 17.963 1.00 71.31 238 ASN A N 1
ATOM 1868 C CA . ASN A 1 238 ? 6.902 7.138 17.184 1.00 71.31 238 ASN A CA 1
ATOM 1869 C C . ASN A 1 238 ? 6.294 7.191 15.768 1.00 71.31 238 ASN A C 1
ATOM 1871 O O . ASN A 1 238 ? 6.963 6.892 14.780 1.00 71.31 238 ASN A O 1
ATOM 1875 N N . ASN A 1 239 ? 5.043 7.643 15.640 1.00 66.12 239 ASN A N 1
ATOM 1876 C CA . ASN A 1 239 ? 4.418 7.852 14.331 1.00 66.12 239 ASN A CA 1
ATOM 1877 C C . ASN A 1 239 ? 5.166 8.902 13.491 1.00 66.12 239 ASN A C 1
ATOM 1879 O O . ASN A 1 239 ? 5.281 8.761 12.271 1.00 66.12 239 ASN A O 1
ATOM 1883 N N . GLN A 1 240 ? 5.682 9.956 14.123 1.00 74.12 240 GLN A N 1
ATOM 1884 C CA . GLN A 1 240 ? 6.457 10.992 13.446 1.00 74.12 240 GLN A CA 1
ATOM 1885 C C . GLN A 1 240 ? 7.818 10.469 12.963 1.00 74.12 240 GLN A C 1
ATOM 1887 O O . GLN A 1 240 ? 8.207 10.743 11.822 1.00 74.12 240 GLN A O 1
ATOM 1892 N N . GLU A 1 241 ? 8.525 9.692 13.783 1.00 69.25 241 GLU A N 1
ATOM 1893 C CA . GLU A 1 241 ? 9.784 9.040 13.403 1.00 69.25 241 GLU A CA 1
ATOM 1894 C C . GLU A 1 241 ? 9.574 8.039 12.265 1.00 69.25 241 GLU A C 1
ATOM 1896 O O . GLU A 1 241 ? 10.347 8.033 11.302 1.00 69.25 241 GLU A O 1
ATOM 1901 N N . MET A 1 242 ? 8.477 7.274 12.302 1.00 66.19 242 MET A N 1
ATOM 1902 C CA . MET A 1 242 ? 8.085 6.370 11.219 1.00 66.19 242 MET A CA 1
ATOM 1903 C C . MET A 1 242 ? 7.897 7.130 9.904 1.00 66.19 242 MET A C 1
ATOM 1905 O O . MET A 1 242 ? 8.505 6.790 8.889 1.00 66.19 242 MET A O 1
ATOM 1909 N N . MET A 1 243 ? 7.104 8.204 9.917 1.00 63.78 243 MET A N 1
ATOM 1910 C CA . MET A 1 243 ? 6.857 9.018 8.723 1.00 63.78 243 MET A CA 1
ATOM 1911 C C . MET A 1 243 ? 8.133 9.683 8.198 1.00 63.78 243 MET A C 1
ATOM 1913 O O . MET A 1 243 ? 8.310 9.815 6.984 1.00 63.78 243 MET A O 1
ATOM 1917 N N . THR A 1 244 ? 9.033 10.091 9.092 1.00 71.38 244 THR A N 1
ATOM 1918 C CA . THR A 1 244 ? 10.319 10.699 8.727 1.00 71.38 244 THR A CA 1
ATOM 1919 C C . THR A 1 244 ? 11.249 9.668 8.094 1.00 71.38 244 THR A C 1
ATOM 1921 O O . THR A 1 244 ? 11.811 9.922 7.029 1.00 71.38 244 THR A O 1
ATOM 1924 N N . THR A 1 245 ? 11.337 8.475 8.681 1.00 69.62 245 THR A N 1
ATOM 1925 C CA . THR A 1 245 ? 12.145 7.364 8.166 1.00 69.62 245 THR A CA 1
ATOM 1926 C C . THR A 1 245 ? 11.616 6.878 6.822 1.00 69.62 245 THR A C 1
ATOM 1928 O O . THR A 1 245 ? 12.400 6.691 5.892 1.00 69.62 245 THR A O 1
ATOM 1931 N N . MET A 1 246 ? 10.294 6.758 6.658 1.00 61.31 246 MET A N 1
ATOM 1932 C CA . MET A 1 246 ? 9.685 6.427 5.366 1.00 61.31 246 MET A CA 1
ATOM 1933 C C . MET A 1 246 ? 10.018 7.478 4.304 1.00 61.31 246 MET A C 1
ATOM 1935 O O . MET A 1 246 ? 10.442 7.109 3.212 1.00 61.31 246 MET A O 1
ATOM 1939 N N . LYS A 1 247 ? 9.898 8.777 4.616 1.00 68.81 247 LYS A N 1
ATOM 1940 C CA . LYS A 1 247 ? 10.259 9.867 3.687 1.00 68.81 247 LYS A CA 1
ATOM 1941 C C . LYS A 1 247 ? 11.745 9.871 3.319 1.00 68.81 247 LYS A C 1
ATOM 1943 O O . LYS A 1 247 ? 12.093 10.109 2.165 1.00 68.81 247 LYS A O 1
ATOM 1948 N N . ALA A 1 248 ? 12.628 9.634 4.288 1.00 67.50 248 ALA A N 1
ATOM 1949 C CA . ALA A 1 248 ? 14.063 9.548 4.038 1.00 67.50 248 ALA A CA 1
ATOM 1950 C C . ALA A 1 248 ? 14.382 8.346 3.140 1.00 67.50 248 ALA A C 1
ATOM 1952 O O . ALA A 1 248 ? 15.096 8.479 2.146 1.00 67.50 248 ALA A O 1
ATOM 1953 N N . THR A 1 249 ? 13.777 7.198 3.444 1.00 65.69 249 THR A N 1
ATOM 1954 C CA . THR A 1 249 ? 13.952 5.961 2.685 1.00 65.69 249 THR A CA 1
ATOM 1955 C C . THR A 1 249 ? 13.482 6.129 1.245 1.00 65.69 249 THR A C 1
ATOM 1957 O O . THR A 1 249 ? 14.249 5.842 0.332 1.00 65.69 249 THR A O 1
ATOM 1960 N N . THR A 1 250 ? 12.283 6.674 1.010 1.00 64.75 250 THR A N 1
ATOM 1961 C CA . THR A 1 250 ? 11.768 6.892 -0.353 1.00 64.75 250 THR A CA 1
ATOM 1962 C C . THR A 1 250 ? 12.642 7.849 -1.161 1.00 64.75 250 THR A C 1
ATOM 1964 O O . THR A 1 250 ? 12.890 7.598 -2.343 1.00 64.75 250 THR A O 1
ATOM 1967 N N . LYS A 1 251 ? 13.184 8.902 -0.533 1.00 68.12 251 LYS A N 1
ATOM 1968 C CA . LYS A 1 251 ? 14.123 9.827 -1.186 1.00 68.12 251 LYS A CA 1
ATOM 1969 C C . LYS A 1 251 ? 15.426 9.130 -1.592 1.00 68.12 251 LYS A C 1
ATOM 1971 O O . LYS A 1 251 ? 15.881 9.307 -2.721 1.00 68.12 251 LYS A O 1
ATOM 1976 N N . ILE A 1 252 ? 16.004 8.315 -0.706 1.00 67.75 252 ILE A N 1
ATOM 1977 C CA . ILE A 1 252 ? 17.221 7.540 -0.997 1.00 67.75 252 ILE A CA 1
ATOM 1978 C C . ILE A 1 252 ? 16.953 6.523 -2.111 1.00 67.75 252 ILE A C 1
ATOM 1980 O O . ILE A 1 252 ? 17.747 6.421 -3.044 1.00 67.75 252 ILE A O 1
ATOM 1984 N N . THR A 1 253 ? 15.815 5.821 -2.072 1.00 66.81 253 THR A N 1
ATOM 1985 C CA . THR A 1 253 ? 15.430 4.861 -3.115 1.00 66.81 253 THR A CA 1
ATOM 1986 C C . THR A 1 253 ? 15.386 5.523 -4.494 1.00 66.81 253 THR A C 1
ATOM 1988 O O . THR A 1 253 ? 15.941 4.971 -5.441 1.00 66.81 253 THR A O 1
ATOM 1991 N N . GLY A 1 254 ? 14.810 6.725 -4.613 1.00 66.94 254 GLY A N 1
ATOM 1992 C CA . GLY A 1 254 ? 14.789 7.477 -5.874 1.00 66.94 254 GLY A CA 1
ATOM 1993 C C . GLY A 1 254 ? 16.186 7.807 -6.416 1.00 66.94 254 GLY A C 1
ATOM 1994 O O . GLY A 1 254 ? 16.446 7.636 -7.606 1.00 66.94 254 GLY A O 1
ATOM 1995 N N . ILE A 1 255 ? 17.113 8.214 -5.543 1.00 69.38 255 ILE A N 1
ATOM 1996 C CA . ILE A 1 255 ? 18.502 8.525 -5.923 1.00 69.38 255 ILE A CA 1
ATOM 1997 C C . ILE A 1 255 ? 19.233 7.266 -6.401 1.00 69.38 255 ILE A C 1
ATOM 1999 O O . ILE A 1 255 ? 19.881 7.289 -7.445 1.00 69.38 255 ILE A O 1
ATOM 2003 N N . VAL A 1 256 ? 19.100 6.155 -5.673 1.00 67.69 256 VAL A N 1
ATOM 2004 C CA . VAL A 1 256 ? 19.731 4.878 -6.043 1.00 67.69 256 VAL A CA 1
ATOM 2005 C C . VAL A 1 256 ? 19.243 4.409 -7.417 1.00 67.69 256 VAL A C 1
ATOM 2007 O O . VAL A 1 256 ? 20.052 3.983 -8.239 1.00 67.69 256 VAL A O 1
ATOM 2010 N N . ILE A 1 257 ? 17.945 4.553 -7.705 1.00 66.25 257 ILE A N 1
ATOM 2011 C CA . ILE A 1 257 ? 17.371 4.254 -9.028 1.00 66.25 257 ILE A CA 1
ATOM 2012 C C . ILE A 1 257 ? 18.033 5.093 -10.115 1.00 66.25 257 ILE A C 1
ATOM 2014 O O . ILE A 1 257 ? 18.434 4.561 -11.150 1.00 66.25 257 ILE A O 1
ATOM 2018 N N . TYR A 1 258 ? 18.165 6.397 -9.876 1.00 71.62 258 TYR A N 1
ATOM 2019 C CA . TYR A 1 258 ? 18.758 7.315 -10.838 1.00 71.62 258 TYR A CA 1
ATOM 2020 C C . TYR A 1 258 ? 20.219 6.961 -11.145 1.00 71.62 258 TYR A C 1
ATOM 2022 O O . TYR A 1 258 ? 20.605 6.913 -12.311 1.00 71.62 258 TYR A O 1
ATOM 2030 N N . ILE A 1 259 ? 21.012 6.635 -10.116 1.00 70.94 259 ILE A N 1
ATOM 2031 C CA . ILE A 1 259 ? 22.415 6.217 -10.265 1.00 70.94 259 ILE A CA 1
ATOM 2032 C C . ILE A 1 259 ? 22.520 4.931 -11.089 1.00 70.94 259 ILE A C 1
ATOM 2034 O O . ILE A 1 259 ? 23.334 4.860 -12.007 1.00 70.94 259 ILE A O 1
ATOM 2038 N N . ILE A 1 260 ? 21.681 3.929 -10.802 1.00 71.44 260 ILE A N 1
ATOM 2039 C CA . ILE A 1 260 ? 21.676 2.665 -11.551 1.00 71.44 260 ILE A CA 1
ATOM 2040 C C . ILE A 1 260 ? 21.392 2.932 -13.032 1.00 71.44 260 ILE A C 1
ATOM 2042 O O . ILE A 1 260 ? 22.146 2.476 -13.890 1.00 71.44 260 ILE A O 1
ATOM 2046 N N . ILE A 1 261 ? 20.351 3.715 -13.334 1.00 71.25 261 ILE A N 1
ATOM 2047 C CA . ILE A 1 261 ? 19.985 4.081 -14.709 1.00 71.25 261 ILE A CA 1
ATOM 2048 C C . ILE A 1 261 ? 21.139 4.810 -15.404 1.00 71.25 261 ILE A C 1
ATOM 2050 O O . ILE A 1 261 ? 21.508 4.436 -16.517 1.00 71.25 261 ILE A O 1
ATOM 2054 N N . ALA A 1 262 ? 21.749 5.797 -14.745 1.00 72.75 262 ALA A N 1
ATOM 2055 C CA . ALA A 1 262 ? 22.883 6.538 -15.290 1.00 72.75 262 ALA A CA 1
ATOM 2056 C C . ALA A 1 262 ? 24.075 5.622 -15.625 1.00 72.75 262 ALA A C 1
ATOM 2058 O O . ALA A 1 262 ? 24.646 5.743 -16.708 1.00 72.75 262 ALA A O 1
ATOM 2059 N N . LEU A 1 263 ? 24.411 4.667 -14.749 1.00 72.12 263 LEU A N 1
ATOM 2060 C CA . LEU A 1 263 ? 25.497 3.703 -14.970 1.00 72.12 263 LEU A CA 1
ATOM 2061 C C . LEU A 1 263 ? 25.242 2.790 -16.174 1.00 72.12 263 LEU A C 1
ATOM 2063 O O . LEU A 1 263 ? 26.146 2.557 -16.974 1.00 72.12 263 LEU A O 1
ATOM 2067 N N . ILE A 1 264 ? 24.009 2.307 -16.341 1.00 72.31 264 ILE A N 1
ATOM 2068 C CA . ILE A 1 264 ? 23.626 1.475 -17.492 1.00 72.31 264 ILE A CA 1
ATOM 2069 C C . ILE A 1 264 ? 23.782 2.256 -18.796 1.00 72.31 264 ILE A C 1
ATOM 2071 O O . ILE A 1 264 ? 24.296 1.733 -19.786 1.00 72.31 264 ILE A O 1
ATOM 2075 N N . TYR A 1 265 ? 23.359 3.520 -18.801 1.00 69.88 265 TYR A N 1
ATOM 2076 C CA . TYR A 1 265 ? 23.504 4.373 -19.975 1.00 69.88 265 TYR A CA 1
ATOM 2077 C C . TYR A 1 265 ? 24.962 4.710 -20.270 1.00 69.88 265 TYR A C 1
ATOM 2079 O O . TYR A 1 265 ? 25.365 4.627 -21.429 1.00 69.88 265 TYR A O 1
ATOM 2087 N N . ALA A 1 266 ? 25.761 5.018 -19.248 1.00 70.06 266 ALA A N 1
ATOM 2088 C CA . ALA A 1 266 ? 27.195 5.231 -19.407 1.00 70.06 266 ALA A CA 1
ATOM 2089 C C . ALA A 1 266 ? 27.860 4.003 -20.048 1.00 70.06 266 ALA A C 1
ATOM 2091 O O . ALA A 1 266 ? 28.571 4.147 -21.040 1.00 70.06 266 ALA A O 1
ATOM 2092 N N . ALA A 1 267 ? 27.544 2.796 -19.567 1.00 68.25 267 ALA A N 1
ATOM 2093 C CA . ALA A 1 267 ? 28.045 1.551 -20.144 1.00 68.25 267 ALA A CA 1
ATOM 2094 C C . ALA A 1 267 ? 27.645 1.381 -21.621 1.00 68.25 267 ALA A C 1
ATOM 2096 O O . ALA A 1 267 ? 28.468 0.963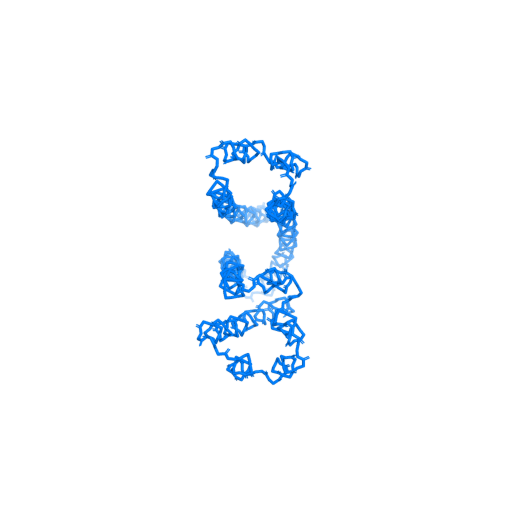 -22.433 1.00 68.25 267 ALA A O 1
ATOM 2097 N N . LYS A 1 268 ? 26.413 1.753 -21.995 1.00 66.38 268 LYS A N 1
ATOM 2098 C CA . LYS A 1 268 ? 25.923 1.662 -23.381 1.00 66.38 268 LYS A CA 1
ATOM 2099 C C . LYS A 1 268 ? 26.587 2.673 -24.324 1.00 66.38 268 LYS A C 1
ATOM 2101 O O . LYS A 1 268 ? 26.868 2.353 -25.481 1.00 66.38 268 LYS A O 1
ATOM 2106 N N . ILE A 1 269 ? 26.839 3.894 -23.851 1.00 71.25 269 ILE A N 1
ATOM 2107 C CA . ILE A 1 269 ? 27.581 4.908 -24.615 1.00 71.25 269 ILE A CA 1
ATOM 2108 C C . ILE A 1 269 ? 29.018 4.424 -24.828 1.00 71.25 269 ILE A C 1
ATOM 2110 O O . ILE A 1 269 ? 29.486 4.405 -25.965 1.00 71.25 269 ILE A O 1
ATOM 2114 N N . PHE A 1 270 ? 29.669 3.941 -23.764 1.00 69.12 270 PHE A N 1
ATOM 2115 C CA . PHE A 1 270 ? 31.015 3.374 -23.837 1.00 69.12 270 PHE A CA 1
ATOM 2116 C C . PHE A 1 270 ? 31.100 2.177 -24.786 1.00 69.12 270 PHE A C 1
ATOM 2118 O O . PHE A 1 270 ? 32.020 2.122 -25.595 1.00 69.12 270 PHE A O 1
ATOM 2125 N N . SER A 1 271 ? 30.139 1.247 -24.751 1.00 68.00 271 SER A N 1
ATOM 2126 C CA . SER A 1 271 ? 30.144 0.090 -25.656 1.00 68.00 271 SER A CA 1
ATOM 2127 C C . SER A 1 271 ? 29.963 0.496 -27.119 1.00 68.00 271 SER A C 1
ATOM 2129 O O . SER A 1 271 ? 30.569 -0.102 -28.003 1.00 68.00 271 SER A O 1
ATOM 2131 N N . SER A 1 272 ? 29.144 1.520 -27.379 1.00 67.38 272 SER A N 1
ATOM 2132 C CA . SER A 1 272 ? 28.929 2.041 -28.735 1.00 67.38 272 SER A CA 1
ATOM 2133 C C . SER A 1 272 ? 30.193 2.724 -29.266 1.00 67.38 272 SER A C 1
ATOM 2135 O O . SER A 1 272 ? 30.597 2.468 -30.395 1.00 67.38 272 SER A O 1
ATOM 2137 N N . TRP A 1 273 ? 30.860 3.527 -28.431 1.00 70.31 273 TRP A N 1
ATOM 2138 C CA . TRP A 1 273 ? 32.148 4.147 -28.758 1.00 70.31 273 TRP A CA 1
ATOM 2139 C C . TRP A 1 273 ? 33.258 3.118 -28.985 1.00 70.31 273 TRP A C 1
ATOM 2141 O O . TRP A 1 273 ? 33.989 3.215 -29.965 1.00 70.31 273 TRP A O 1
ATOM 2151 N N . ALA A 1 274 ? 33.363 2.105 -28.122 1.00 68.62 274 ALA A N 1
ATOM 2152 C CA . ALA A 1 274 ? 34.353 1.041 -28.268 1.00 68.62 274 ALA A CA 1
ATOM 2153 C C . ALA A 1 274 ? 34.176 0.269 -29.585 1.00 68.62 274 ALA A C 1
ATOM 2155 O O . ALA A 1 274 ? 35.161 -0.031 -30.251 1.00 68.62 274 ALA A O 1
ATOM 2156 N N . GLY A 1 275 ? 32.929 0.009 -29.996 1.00 65.81 275 GLY A N 1
ATOM 2157 C CA . GLY A 1 275 ? 32.633 -0.613 -31.288 1.00 65.81 275 GLY A CA 1
ATOM 2158 C C . GLY A 1 275 ? 32.975 0.270 -32.494 1.00 65.81 275 GLY A C 1
ATOM 2159 O O . GLY A 1 275 ? 33.354 -0.257 -33.536 1.00 65.81 275 GLY A O 1
ATOM 2160 N N . MET A 1 276 ? 32.883 1.600 -32.365 1.00 57.38 276 MET A N 1
ATOM 2161 C CA . MET A 1 276 ? 33.329 2.530 -33.415 1.00 57.38 276 MET A CA 1
ATOM 2162 C C . MET A 1 276 ? 34.856 2.609 -33.520 1.00 57.38 276 MET A C 1
ATOM 2164 O O . MET A 1 276 ? 35.360 2.817 -34.613 1.00 57.38 276 MET A O 1
ATOM 2168 N N . LEU A 1 277 ? 35.581 2.433 -32.411 1.00 50.22 277 LEU A N 1
ATOM 2169 C CA . LEU A 1 277 ? 37.050 2.443 -32.382 1.00 50.22 277 LEU A CA 1
ATOM 2170 C C . LEU A 1 277 ? 37.686 1.121 -32.844 1.00 50.22 277 LEU A C 1
ATOM 2172 O O . LEU A 1 277 ? 38.889 1.082 -33.080 1.00 50.22 277 LEU A O 1
ATOM 2176 N N . SER A 1 278 ? 36.911 0.034 -32.931 1.00 46.19 278 SER A N 1
ATOM 2177 C CA . SER A 1 278 ? 37.388 -1.272 -33.409 1.00 46.19 278 SER A CA 1
ATOM 2178 C C . SER A 1 278 ? 37.297 -1.466 -34.931 1.00 46.19 278 SER A C 1
ATOM 2180 O O . SER A 1 278 ? 37.591 -2.562 -35.408 1.00 46.19 278 SER A O 1
ATOM 2182 N N . PHE A 1 279 ? 36.855 -0.443 -35.667 1.00 42.06 279 PHE A N 1
ATOM 2183 C CA . PHE A 1 279 ? 36.892 -0.356 -37.132 1.00 42.06 279 PHE A CA 1
ATOM 2184 C C . PHE A 1 279 ? 38.015 0.585 -37.568 1.00 42.06 279 PHE A C 1
ATOM 2186 O O . PHE A 1 279 ? 38.597 0.316 -38.641 1.00 42.06 279 PHE A O 1
#

pLDDT: mean 73.96, std 12.99, range [38.19, 95.81]